Protein AF-A0A444R0B2-F1 (afdb_monomer)

Sequence (198 aa):
YDERLDTELQVINQMGFPGYFLIVMEFIQWSKDNGVPVGPGRGSGAGSLVAYALKITDLDPLEFDLLFERFLNPERVSMPDFDVDFCMEKRDQVIEHVADMYGRDAVSQIITFGTMAAKAVIRDVGRVLGHPYGFVDRISKLIPPDPGMTLAKAFEAEPQLPEIYEADEEVKALIDMARKLEGVTRNAGKHAGGVVIA

Nearest PDB structures (foldseek):
  4jom-assembly1_A  TM=9.935E-01  e=1.869E-29  Escherichia coli K-12
  5fku-assembly1_A  TM=9.723E-01  e=5.069E-28  Escherichia coli K-12
  5fkv-assembly1_A  TM=9.130E-01  e=4.524E-28  Escherichia coli K-12
  5fkw-assembly1_A  TM=9.245E-01  e=1.772E-27  Escherichia coli K-12
  2hpi-assembly1_A  TM=8.316E-01  e=7.683E-18  Thermus aquaticus

Mean predicted aligned error: 5.6 Å

Foldseek 3Di:
DVVLQVVLVVLCVVLVNPVVLVVLLVLVVVCVVVVWDKDQQQDLVLCRPSCCVSVSHVDDNVVVVRHPCVQPNSVDPDDRDRVIGTDPVCVVVSLVVVCVVQNNVQKDFAWDFDACAALNLLQVLCVVVPHDNVVSVVLSVLQDPDPPGHPVNSVVVRVVLVVCCVVPPSSVVSVVVSNVRHGPTDDIDPDTPGMDGD

Solvent-accessible surface area (backbone atoms only — not comparable to full-atom values): 11291 Å² total; per-residue (Å²): 106,68,72,59,41,52,54,52,50,50,49,37,55,74,74,68,44,56,65,58,55,52,53,50,29,50,53,47,50,51,25,64,77,70,75,44,62,62,53,88,51,32,67,47,38,49,15,27,54,61,35,30,77,56,62,63,32,96,51,67,15,78,84,69,74,40,50,39,60,77,40,56,36,90,93,45,99,68,80,78,58,49,59,80,44,63,53,77,91,50,41,69,63,53,51,50,53,52,18,72,74,66,35,60,90,35,44,49,72,37,80,34,72,36,53,22,43,46,52,52,22,42,47,54,47,29,48,73,75,67,51,57,68,72,65,37,49,62,57,37,65,60,45,66,89,55,88,90,51,40,62,70,58,28,46,76,73,28,72,64,52,55,51,47,40,76,74,30,71,70,50,31,56,42,50,59,53,23,68,73,44,50,65,42,80,72,45,79,37,95,53,65,72,48,76,47,79,112

Secondary structure (DSSP, 8-state):
-HHHHHHHHHHHHHHT-HHHHHHHHHHHHHHHHTT-PBPS--GGGGG-HHHHHTTS--S-TTTTT--GGGT--TTS---------B-GGGHHHHHHHHHHHH-GGGEEEEP-EEE--HHHHHHHHHHHTT--HHHHHHHHTTS---TT--HHHHHHH-THHHHHHHH-HHHHHHHHHHHHHTT-EEEE-SS--EEEE-

pLDDT: mean 93.46, std 4.18, range [71.94, 97.81]

Organism: Escherichia coli (NCBI:txid562)

InterPro domains:
  IPR004805 Error-prone DNA polymerase/DNA polymerase III subunit alpha DnaE/PolC [PTHR32294] (1-197)
  IPR011708 Bacterial DNA polymerase III, alpha subunit, NTPase domain [PF07733] (1-198)
  IPR041931 Bacterial DNA polymerase III alpha subunit, thumb domain [G3DSA:1.10.10.1600] (113-190)

Structure (mmCIF, N/CA/C/O backbone):
data_AF-A0A444R0B2-F1
#
_entry.id   AF-A0A444R0B2-F1
#
loop_
_atom_site.group_PDB
_atom_site.id
_atom_site.type_symbol
_atom_site.label_atom_id
_atom_site.label_alt_id
_atom_site.label_comp_id
_atom_site.label_asym_id
_atom_site.label_entity_id
_atom_site.label_seq_id
_atom_site.pdbx_PDB_ins_code
_atom_site.Cartn_x
_atom_site.Cartn_y
_atom_site.Cartn_z
_atom_site.occupancy
_atom_site.B_iso_or_equiv
_atom_site.auth_seq_id
_atom_site.auth_comp_id
_atom_site.auth_asym_id
_atom_site.auth_atom_id
_atom_site.pdbx_PDB_model_num
ATOM 1 N N . TYR A 1 1 ? -6.158 4.658 33.253 1.00 95.31 1 TYR A N 1
ATOM 2 C CA . TYR A 1 1 ? -6.994 4.186 32.135 1.00 95.31 1 TYR A CA 1
ATOM 3 C C . TYR A 1 1 ? -8.127 5.161 31.872 1.00 95.31 1 TYR A C 1
ATOM 5 O O . TYR A 1 1 ? -8.085 5.785 30.824 1.00 95.31 1 TYR A O 1
ATOM 13 N N . ASP A 1 2 ? -9.043 5.380 32.819 1.00 97.69 2 ASP A N 1
ATOM 14 C CA . ASP A 1 2 ? -10.214 6.261 32.630 1.00 97.69 2 ASP A CA 1
ATOM 15 C C . ASP A 1 2 ? -9.855 7.676 32.145 1.00 97.69 2 ASP A C 1
ATOM 17 O O . ASP A 1 2 ? -10.359 8.114 31.119 1.00 97.69 2 ASP A O 1
ATOM 21 N N . GLU A 1 3 ? -8.888 8.345 32.783 1.00 97.44 3 GLU A N 1
ATOM 22 C CA . GLU A 1 3 ? -8.436 9.687 32.363 1.00 97.44 3 GLU A CA 1
ATOM 23 C C . GLU A 1 3 ? -7.902 9.722 30.918 1.00 97.44 3 GLU A C 1
ATOM 25 O O . GLU A 1 3 ? -8.182 10.653 30.157 1.00 97.44 3 GLU A O 1
ATOM 30 N N . ARG A 1 4 ? -7.146 8.688 30.515 1.00 96.50 4 ARG A N 1
ATOM 31 C CA . ARG A 1 4 ? -6.628 8.553 29.144 1.00 96.50 4 ARG A CA 1
ATOM 32 C C . ARG A 1 4 ? -7.775 8.321 28.166 1.00 96.50 4 ARG A C 1
ATOM 34 O O . ARG A 1 4 ? -7.790 8.937 27.107 1.00 96.50 4 ARG A O 1
ATOM 41 N N . LEU A 1 5 ? -8.725 7.461 28.527 1.00 97.75 5 LEU A N 1
ATOM 42 C CA . LEU A 1 5 ? -9.877 7.140 27.695 1.00 97.75 5 LEU A CA 1
ATOM 43 C C . LEU A 1 5 ? -10.754 8.378 27.462 1.00 97.75 5 LEU A C 1
ATOM 45 O O . LEU A 1 5 ? -11.084 8.667 26.316 1.00 97.75 5 LEU A O 1
ATOM 49 N N . ASP A 1 6 ? -11.057 9.144 28.512 1.00 97.81 6 ASP A N 1
ATOM 50 C CA . ASP A 1 6 ? -11.838 10.382 28.409 1.00 97.81 6 ASP A CA 1
ATOM 51 C C . ASP A 1 6 ? -11.131 11.436 27.548 1.00 97.81 6 ASP A C 1
ATOM 53 O O . ASP A 1 6 ? -11.763 12.067 26.697 1.00 97.81 6 ASP A O 1
ATOM 57 N N . THR A 1 7 ? -9.810 11.585 27.707 1.00 96.38 7 THR A N 1
ATOM 58 C CA . THR A 1 7 ? -9.005 12.503 26.883 1.00 96.38 7 THR A CA 1
ATOM 59 C C . THR A 1 7 ? -9.068 12.126 25.397 1.00 96.38 7 THR A C 1
ATOM 61 O O . THR A 1 7 ? -9.346 12.982 24.555 1.00 96.38 7 THR A O 1
ATOM 64 N N . GLU A 1 8 ? -8.862 10.848 25.056 1.00 96.69 8 GLU A N 1
ATOM 65 C CA . GLU A 1 8 ? -8.948 10.373 23.668 1.00 96.69 8 GLU A CA 1
ATOM 66 C C . GLU A 1 8 ? -10.366 10.526 23.100 1.00 96.69 8 GLU A C 1
ATOM 68 O O . GLU A 1 8 ? -10.539 11.036 21.991 1.00 96.69 8 GLU A O 1
ATOM 73 N N . LEU A 1 9 ? -11.392 10.132 23.864 1.00 97.25 9 LEU A N 1
ATOM 74 C CA . LEU A 1 9 ? -12.796 10.237 23.459 1.00 97.25 9 LEU A CA 1
ATOM 75 C C . LEU A 1 9 ? -13.202 11.685 23.193 1.00 97.25 9 LEU A C 1
ATOM 77 O O . LEU A 1 9 ? -13.920 11.950 22.226 1.00 97.25 9 LEU A O 1
ATOM 81 N N . GLN A 1 10 ? -12.736 12.629 24.013 1.00 96.56 10 GLN A N 1
ATOM 82 C CA . GLN A 1 10 ? -12.979 14.046 23.784 1.00 96.56 10 GLN A CA 1
ATOM 83 C C . GLN A 1 10 ? -12.411 14.483 22.428 1.00 96.56 10 GLN A C 1
ATOM 85 O O . GLN A 1 10 ? -13.132 15.110 21.651 1.00 96.56 10 GLN A O 1
ATOM 90 N N . VAL A 1 11 ? -11.164 14.121 22.113 1.00 94.62 11 VAL A N 1
ATOM 91 C CA . VAL A 1 11 ? -10.527 14.466 20.831 1.00 94.62 11 VAL A CA 1
ATOM 92 C C . VAL A 1 11 ? -11.266 13.821 19.654 1.00 94.62 11 VAL A C 1
ATOM 94 O O . VAL A 1 11 ? -11.619 14.516 18.701 1.00 94.62 11 VAL A O 1
ATOM 97 N N . ILE A 1 12 ? -11.574 12.523 19.730 1.00 95.81 12 ILE A N 1
ATOM 98 C CA . ILE A 1 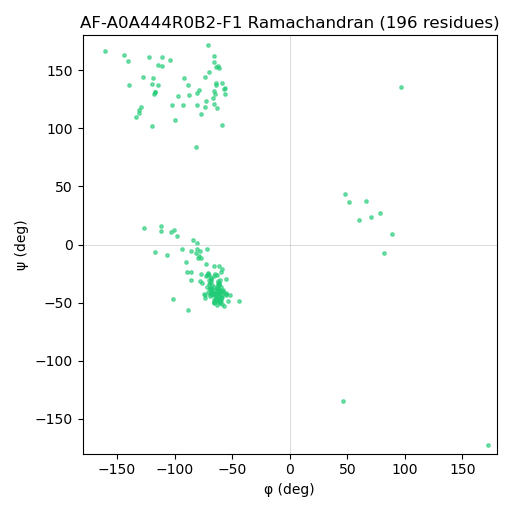12 ? -12.276 11.779 18.666 1.00 95.81 12 ILE A CA 1
ATOM 99 C C . ILE A 1 12 ? -13.644 12.404 18.369 1.00 95.81 12 ILE A C 1
ATOM 101 O O . ILE A 1 12 ? -13.997 12.612 17.205 1.00 95.81 12 ILE A O 1
ATOM 105 N N . ASN A 1 13 ? -14.404 12.734 19.416 1.00 95.94 13 ASN A N 1
ATOM 106 C CA . ASN A 1 13 ? -15.732 13.323 19.278 1.00 95.94 13 ASN A CA 1
ATOM 107 C C . ASN A 1 13 ? -15.673 14.767 18.765 1.00 95.94 13 ASN A C 1
ATOM 109 O O . ASN A 1 13 ? -16.469 15.134 17.903 1.00 95.94 13 ASN A O 1
ATOM 113 N N . GLN A 1 14 ? -14.724 15.578 19.245 1.00 93.44 14 GLN A N 1
ATOM 114 C CA . GLN A 1 14 ? -14.555 16.964 18.794 1.00 93.44 14 GLN A CA 1
ATOM 115 C C . GLN A 1 14 ? -14.121 17.054 17.329 1.00 93.44 14 GLN A C 1
ATOM 117 O O . GLN A 1 14 ? -14.577 17.943 16.613 1.00 93.44 14 GLN A O 1
ATOM 122 N N . MET A 1 15 ? -13.275 16.129 16.870 1.00 92.44 15 MET A N 1
ATOM 123 C CA . MET A 1 15 ? -12.821 16.080 15.478 1.00 92.44 15 MET A CA 1
ATOM 124 C C . MET A 1 15 ? -13.822 15.396 14.532 1.00 92.44 15 MET A C 1
ATOM 126 O O . MET A 1 15 ? -13.629 15.434 13.320 1.00 92.44 15 MET A O 1
ATOM 130 N N . GLY A 1 16 ? -14.896 14.796 15.057 1.00 94.25 16 GLY A N 1
ATOM 131 C CA . GLY A 1 16 ? -15.943 14.179 14.243 1.00 94.25 16 GLY A CA 1
ATOM 132 C C . GLY A 1 16 ? -15.585 12.798 13.689 1.00 94.25 16 GLY A C 1
ATOM 133 O O . GLY A 1 16 ? -16.156 12.384 12.683 1.00 94.25 16 GLY A O 1
ATOM 134 N N . PHE A 1 17 ? -14.701 12.047 14.356 1.00 95.69 17 PHE A N 1
ATOM 135 C CA . PHE A 1 17 ? -14.309 10.694 13.942 1.00 95.69 17 PHE A CA 1
ATOM 136 C C . PHE A 1 17 ? -14.954 9.501 14.683 1.00 95.69 17 PHE A C 1
ATOM 138 O O . PHE A 1 17 ? -14.490 8.382 14.452 1.00 95.69 17 PHE A O 1
ATOM 145 N N . PRO A 1 18 ? -16.017 9.619 15.514 1.00 96.31 18 PRO A N 1
ATOM 146 C CA . PRO A 1 18 ? -16.548 8.438 16.198 1.00 96.31 18 PRO A CA 1
ATOM 147 C C . PRO A 1 18 ? -17.091 7.397 15.209 1.00 96.31 18 PRO A C 1
ATOM 149 O O . PRO A 1 18 ? -16.879 6.205 15.404 1.00 96.31 18 PRO A O 1
ATOM 152 N N . GLY A 1 19 ? -17.709 7.831 14.103 1.00 95.12 19 GLY A N 1
ATOM 153 C CA . GLY A 1 19 ? -18.209 6.924 13.064 1.00 95.12 19 GLY A CA 1
ATOM 154 C C . GLY A 1 19 ? -17.108 6.060 12.444 1.00 95.12 19 GLY A C 1
ATOM 155 O O . GLY A 1 19 ? -17.304 4.864 12.264 1.00 95.12 19 GLY A O 1
ATOM 156 N N . TYR A 1 20 ? -15.925 6.630 12.203 1.00 94.75 20 TYR A N 1
ATOM 157 C CA . TYR A 1 20 ? -14.784 5.886 11.668 1.00 94.75 20 TYR A CA 1
ATOM 158 C C . TYR A 1 20 ? -14.324 4.776 12.624 1.00 94.75 20 TYR A C 1
ATOM 160 O O . TYR A 1 20 ? -14.156 3.632 12.208 1.00 94.75 20 TYR A O 1
ATOM 168 N N . PHE A 1 21 ? -14.198 5.078 13.921 1.00 96.25 21 PHE A N 1
ATOM 169 C CA . PHE A 1 21 ? -13.846 4.070 14.927 1.00 96.25 21 PHE A CA 1
ATOM 170 C C . PHE A 1 21 ? -14.903 2.966 15.024 1.00 96.25 21 PHE A C 1
ATOM 172 O O . PHE A 1 21 ? -14.541 1.798 15.145 1.00 96.25 21 PHE A O 1
ATOM 179 N N . LEU A 1 22 ? -16.189 3.322 14.934 1.00 96.56 22 LEU A N 1
ATOM 180 C CA . LEU A 1 22 ? -17.294 2.361 14.959 1.00 96.56 22 LEU A CA 1
ATOM 181 C C . LEU A 1 22 ? -17.290 1.427 13.736 1.00 96.56 22 LEU A C 1
ATOM 183 O O . LEU A 1 22 ? -17.490 0.224 13.884 1.00 96.56 22 LEU A O 1
ATOM 187 N N . ILE A 1 23 ? -17.015 1.957 12.542 1.00 94.94 23 ILE A N 1
ATOM 188 C CA . ILE A 1 23 ? -16.889 1.154 11.316 1.00 94.94 23 ILE A CA 1
ATOM 189 C C . ILE A 1 23 ? -15.725 0.166 11.455 1.00 94.94 23 ILE A C 1
ATOM 191 O O . ILE A 1 23 ? -15.882 -1.025 11.196 1.00 94.94 23 ILE A O 1
ATOM 195 N N . VAL A 1 24 ? -14.560 0.643 11.905 1.00 94.88 24 VAL A N 1
ATOM 196 C CA . VAL A 1 24 ? -13.361 -0.196 12.023 1.00 94.88 24 VAL A CA 1
ATOM 197 C C . VAL A 1 24 ? -13.515 -1.252 13.120 1.00 94.88 24 VAL A C 1
ATOM 199 O O . VAL A 1 24 ? -13.146 -2.403 12.893 1.00 94.88 24 VAL A O 1
ATOM 202 N N . MET A 1 25 ? -14.084 -0.920 14.286 1.00 96.25 25 MET A N 1
ATOM 203 C CA . MET A 1 25 ? -14.312 -1.926 15.336 1.00 96.25 25 MET A CA 1
ATOM 204 C C . MET A 1 25 ? -15.263 -3.032 14.877 1.00 96.25 25 MET A C 1
ATOM 206 O O . MET A 1 25 ? -15.014 -4.200 15.171 1.00 96.25 25 MET A O 1
ATOM 210 N N . GLU A 1 26 ? -16.326 -2.678 14.148 1.00 97.00 26 GLU A N 1
ATOM 211 C CA . GLU A 1 26 ? -17.309 -3.636 13.648 1.00 97.00 26 GLU A CA 1
ATOM 212 C C . GLU A 1 26 ? -16.646 -4.562 12.631 1.00 97.00 26 GLU A C 1
ATOM 214 O O . GLU A 1 26 ? -16.694 -5.781 12.788 1.00 97.00 26 GLU A O 1
ATOM 219 N N . PHE A 1 27 ? -15.904 -3.985 11.684 1.00 95.69 27 PHE A N 1
ATOM 220 C CA . PHE A 1 27 ? -15.189 -4.733 10.661 1.00 95.69 27 PHE A CA 1
ATOM 221 C C . PHE A 1 27 ? -14.167 -5.721 11.249 1.00 95.69 27 PHE A C 1
ATOM 223 O O . PHE A 1 27 ? -14.093 -6.879 10.824 1.00 95.69 27 PHE A O 1
ATOM 230 N N . ILE A 1 28 ? -13.376 -5.288 12.240 1.00 94.56 28 ILE A N 1
ATOM 231 C CA . ILE A 1 28 ? -12.389 -6.148 12.911 1.00 94.56 28 ILE A CA 1
ATOM 232 C C . ILE A 1 28 ? -13.085 -7.276 13.679 1.00 94.56 28 ILE A C 1
ATOM 234 O O . ILE A 1 28 ? -12.634 -8.423 13.622 1.00 94.56 28 ILE A O 1
ATOM 238 N N . GLN A 1 29 ? -14.171 -6.970 14.390 1.00 95.81 29 GLN A N 1
ATOM 239 C CA . GLN A 1 29 ? -14.908 -7.962 15.168 1.00 95.81 29 GLN A CA 1
ATOM 240 C C . GLN A 1 29 ? -15.557 -9.008 14.251 1.00 95.81 29 GLN A C 1
ATOM 242 O O . GLN A 1 29 ? -15.312 -10.199 14.437 1.00 95.81 29 GLN A O 1
ATOM 247 N N . TRP A 1 30 ? -16.266 -8.578 13.203 1.00 97.19 30 TRP A N 1
ATOM 248 C CA . TRP A 1 30 ? -16.831 -9.469 12.186 1.00 97.19 30 TRP A CA 1
ATOM 249 C C . TRP A 1 30 ? -15.756 -10.355 11.543 1.00 97.19 30 TRP A C 1
ATOM 251 O O . TRP A 1 30 ? -15.924 -11.567 11.405 1.00 97.19 30 TRP A O 1
ATOM 261 N N . SER A 1 31 ? -14.593 -9.783 11.218 1.00 94.94 31 SER A N 1
ATOM 262 C CA . SER A 1 31 ? -13.490 -10.544 10.623 1.00 94.94 31 SER A CA 1
ATOM 263 C C . SER A 1 31 ? -12.996 -11.661 11.550 1.00 94.94 31 SER A C 1
ATOM 265 O O . SER A 1 31 ? -12.786 -12.792 11.098 1.00 94.94 31 SER A O 1
ATOM 267 N N . LYS A 1 32 ? -12.861 -11.375 12.855 1.00 91.75 32 LYS A N 1
ATOM 268 C CA . LYS A 1 32 ? -12.493 -12.365 13.883 1.00 91.75 32 LYS A CA 1
ATOM 269 C C . LYS A 1 32 ? -13.556 -13.471 13.994 1.00 91.75 32 LYS A C 1
ATOM 271 O O . LYS A 1 32 ? -13.193 -14.647 14.020 1.00 91.75 32 LYS A O 1
ATOM 276 N N . ASP A 1 33 ? -14.839 -13.116 13.981 1.00 95.56 33 ASP A N 1
ATOM 277 C CA . ASP A 1 33 ? -15.956 -14.063 14.127 1.00 95.56 33 ASP A CA 1
ATOM 278 C C . ASP A 1 33 ? -16.130 -14.979 12.899 1.00 95.56 33 ASP A C 1
ATOM 280 O O . ASP A 1 33 ? -16.511 -16.146 13.024 1.00 95.56 33 ASP A O 1
ATOM 284 N N . ASN A 1 34 ? -15.785 -14.488 11.706 1.00 94.81 34 ASN A N 1
ATOM 285 C CA . ASN A 1 34 ? -15.985 -15.183 10.434 1.00 94.81 34 ASN A CA 1
ATOM 286 C C . ASN A 1 34 ? -14.706 -15.809 9.842 1.00 94.81 34 ASN A C 1
ATOM 288 O O . ASN A 1 34 ? -14.708 -16.262 8.689 1.00 94.81 34 ASN A O 1
ATOM 292 N N . GLY A 1 35 ? -13.618 -15.856 10.617 1.00 93.06 35 GLY A N 1
ATOM 293 C CA . GLY A 1 35 ? -12.359 -16.485 10.212 1.00 93.06 35 GLY A CA 1
ATOM 294 C C . GLY A 1 35 ? -11.671 -15.773 9.045 1.00 93.06 35 GLY A C 1
ATOM 295 O O . GLY A 1 35 ? -11.115 -16.430 8.159 1.00 93.06 35 GLY A O 1
ATOM 296 N N . VAL A 1 36 ? -11.738 -14.440 9.019 1.00 94.00 36 VAL A N 1
ATOM 297 C CA . VAL A 1 36 ? -10.999 -13.575 8.093 1.00 94.00 36 VAL A CA 1
ATOM 298 C C . VAL A 1 36 ? -9.775 -13.025 8.832 1.00 94.00 36 VAL A C 1
ATOM 300 O O . VAL A 1 36 ? -9.919 -12.174 9.709 1.00 94.00 36 VAL A O 1
ATOM 303 N N . PRO A 1 37 ? -8.555 -13.497 8.516 1.00 90.19 37 PRO A N 1
ATOM 304 C CA . PRO A 1 37 ? -7.348 -12.963 9.127 1.00 90.19 37 PRO A CA 1
ATOM 305 C C . PRO A 1 37 ? -7.142 -11.505 8.713 1.00 90.19 37 PRO A C 1
ATOM 307 O O . PRO A 1 37 ? -7.007 -11.200 7.523 1.00 90.19 37 PRO A O 1
ATOM 310 N N . VAL A 1 38 ? -7.095 -10.630 9.713 1.00 89.62 38 VAL A N 1
ATOM 311 C CA . VAL A 1 38 ? -6.652 -9.241 9.578 1.00 89.62 38 VAL A CA 1
ATOM 312 C C . VAL A 1 38 ? -5.145 -9.199 9.794 1.00 89.62 38 VAL A C 1
ATOM 314 O O . VAL A 1 38 ? -4.627 -9.902 10.669 1.00 89.62 38 VAL A O 1
ATOM 317 N N . GLY A 1 39 ? -4.418 -8.441 8.980 1.00 85.75 39 GLY A N 1
ATOM 318 C CA . GLY A 1 39 ? -2.971 -8.365 9.115 1.00 85.75 39 GLY A CA 1
ATOM 319 C C . GLY A 1 39 ? -2.556 -7.589 10.369 1.00 85.75 39 GLY A C 1
ATOM 320 O O . GLY A 1 39 ? -3.396 -7.037 11.091 1.00 85.75 39 GLY A O 1
ATOM 321 N N . PRO A 1 40 ? -1.253 -7.593 10.693 1.00 83.56 40 PRO A N 1
ATOM 322 C CA . PRO A 1 40 ? -0.732 -6.976 11.910 1.00 83.56 40 PRO A CA 1
ATOM 323 C C . PRO A 1 40 ? -0.632 -5.446 11.814 1.00 83.56 40 PRO A C 1
ATOM 325 O O . PRO A 1 40 ? -0.383 -4.794 12.827 1.00 83.56 40 PRO A O 1
ATOM 328 N N . GLY A 1 41 ? -0.782 -4.866 10.616 1.00 81.62 41 GLY A N 1
ATOM 329 C CA . GLY A 1 41 ? -0.669 -3.428 10.394 1.00 81.62 41 GLY A CA 1
ATOM 330 C C . GLY A 1 41 ? -1.753 -2.668 11.151 1.00 81.62 41 GLY A C 1
ATOM 331 O O . GLY A 1 41 ? -2.939 -2.889 10.932 1.00 81.62 41 GLY A O 1
ATOM 332 N N . ARG A 1 42 ? -1.356 -1.804 12.090 1.00 87.94 42 ARG A N 1
ATOM 333 C CA . ARG A 1 42 ? -2.270 -0.887 12.797 1.00 87.94 42 ARG A CA 1
ATOM 334 C C . ARG A 1 42 ? -1.815 0.569 12.733 1.00 87.94 42 ARG A C 1
ATOM 336 O O . ARG A 1 42 ? -2.275 1.390 13.524 1.00 87.94 42 ARG A O 1
ATOM 343 N N . GLY A 1 43 ? -0.863 0.870 11.845 1.00 86.62 43 GLY A N 1
ATOM 344 C CA . GLY A 1 43 ? -0.187 2.162 11.770 1.00 86.62 43 GLY A CA 1
ATOM 345 C C . GLY A 1 43 ? 0.265 2.650 13.152 1.00 86.62 43 GLY A C 1
ATOM 346 O O . GLY A 1 43 ? 0.779 1.888 13.973 1.00 86.62 43 GLY A O 1
ATOM 347 N N . SER A 1 44 ? 0.006 3.925 13.434 1.00 89.31 44 SER A N 1
ATOM 348 C CA . SER A 1 44 ? 0.176 4.501 14.777 1.00 89.31 44 SER A CA 1
ATOM 349 C C . SER A 1 44 ? -1.002 4.205 15.719 1.00 89.31 44 SER A C 1
ATOM 351 O O . SER A 1 44 ? -0.945 4.569 16.891 1.00 89.31 44 SER A O 1
ATOM 353 N N . GLY A 1 45 ? -2.068 3.556 15.243 1.00 91.19 45 GLY A N 1
ATOM 354 C CA . GLY A 1 45 ? -3.305 3.300 15.987 1.00 91.19 45 GLY A CA 1
ATOM 355 C C . GLY A 1 45 ? -3.130 2.444 17.242 1.00 91.19 45 GLY A C 1
ATOM 356 O O . GLY A 1 45 ? -3.957 2.525 18.146 1.00 91.19 45 GLY A O 1
ATOM 357 N N . ALA A 1 46 ? -2.021 1.702 17.359 1.00 93.81 46 ALA A N 1
ATOM 358 C CA . ALA A 1 46 ? -1.635 1.011 18.593 1.00 93.81 46 ALA A CA 1
ATOM 359 C C . ALA A 1 46 ? -1.455 1.956 19.798 1.00 93.81 46 ALA A C 1
ATOM 361 O O . ALA A 1 46 ? -1.551 1.503 20.930 1.00 93.81 46 ALA A O 1
ATOM 362 N N . GLY A 1 47 ? -1.234 3.259 19.574 1.00 94.88 47 GLY A N 1
ATOM 363 C CA . GLY A 1 47 ? -1.167 4.267 20.637 1.00 94.88 47 GLY A CA 1
ATOM 364 C C . GLY A 1 47 ? -2.517 4.719 21.201 1.00 94.88 47 GLY A C 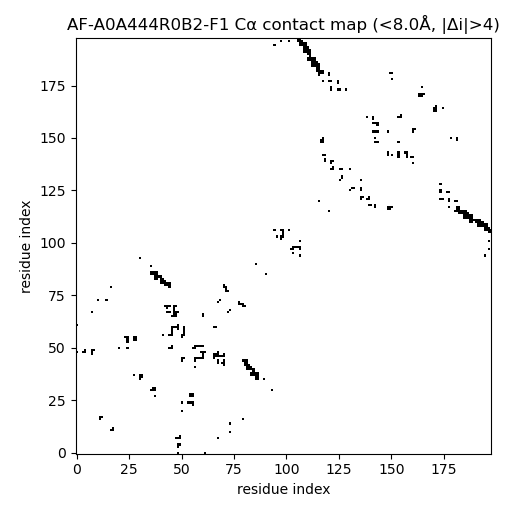1
ATOM 365 O O . GLY A 1 47 ? -2.531 5.497 22.154 1.00 94.88 47 GLY A O 1
ATOM 366 N N . SER A 1 48 ? -3.643 4.269 20.637 1.00 96.81 48 SER A N 1
ATOM 367 C CA . SER A 1 48 ? -4.979 4.614 21.131 1.00 96.81 48 SER A CA 1
ATOM 368 C C . SER A 1 48 ? -5.493 3.582 22.128 1.00 96.81 48 SER A C 1
ATOM 370 O O . SER A 1 48 ? -5.696 2.412 21.795 1.00 96.81 48 SER A O 1
ATOM 372 N N . LEU A 1 49 ? -5.779 4.040 23.348 1.00 97.69 49 LEU A N 1
ATOM 373 C CA . LEU A 1 49 ? -6.442 3.232 24.364 1.00 97.69 49 LEU A CA 1
ATOM 374 C C . LEU A 1 49 ? -7.899 2.947 23.985 1.00 97.69 49 LEU A C 1
ATOM 376 O O . LEU A 1 49 ? -8.402 1.867 24.288 1.00 97.69 49 LEU A O 1
ATOM 380 N N . VAL A 1 50 ? -8.561 3.864 23.269 1.00 97.62 50 VAL A N 1
ATOM 381 C CA . VAL A 1 50 ? -9.895 3.615 22.697 1.00 97.62 50 VAL A CA 1
ATOM 382 C C . VAL A 1 50 ? -9.843 2.452 21.703 1.00 97.62 50 VAL A C 1
ATOM 384 O O . VAL A 1 50 ? -10.681 1.555 21.772 1.00 97.62 50 VAL A O 1
ATOM 387 N N . ALA A 1 51 ? -8.844 2.410 20.815 1.00 96.94 51 ALA A N 1
ATOM 388 C CA . ALA A 1 51 ? -8.688 1.307 19.864 1.00 96.94 51 ALA A CA 1
ATOM 389 C C . ALA A 1 51 ? -8.461 -0.045 20.566 1.00 96.94 51 ALA A C 1
ATOM 391 O O . ALA A 1 51 ? -9.046 -1.052 20.157 1.00 96.94 51 ALA A O 1
ATOM 392 N N . TYR A 1 52 ? -7.685 -0.053 21.654 1.00 96.62 52 TYR A N 1
ATOM 393 C CA . TYR A 1 52 ? -7.484 -1.241 22.486 1.00 96.62 52 TYR A CA 1
ATOM 394 C C . TYR A 1 52 ? -8.785 -1.682 23.174 1.00 96.62 52 TYR A C 1
ATOM 396 O O . TYR A 1 52 ? -9.178 -2.846 23.088 1.00 96.62 52 TYR A O 1
ATOM 404 N N . ALA A 1 53 ? -9.523 -0.745 23.777 1.00 97.38 53 ALA A N 1
ATOM 405 C CA . ALA A 1 53 ? -10.801 -1.024 24.435 1.00 97.38 53 ALA A CA 1
ATOM 406 C C . ALA A 1 53 ? -11.861 -1.585 23.466 1.00 97.38 53 ALA A C 1
ATOM 408 O O . ALA A 1 53 ? -12.648 -2.458 23.836 1.00 97.38 53 ALA A O 1
ATOM 409 N N . LEU A 1 54 ? -11.857 -1.122 22.212 1.00 96.69 54 LEU A N 1
ATOM 410 C CA . LEU A 1 54 ? -12.742 -1.595 21.143 1.00 96.69 54 LEU A CA 1
ATOM 411 C C . LEU A 1 54 ? -12.236 -2.862 20.433 1.00 96.69 54 LEU A C 1
ATOM 413 O O . LEU A 1 54 ? -12.868 -3.311 19.478 1.00 96.69 54 LEU A O 1
ATOM 417 N N . LYS A 1 55 ? -11.120 -3.456 20.883 1.00 95.00 55 LYS A N 1
ATOM 418 C CA . LYS A 1 55 ? -10.478 -4.644 20.284 1.00 95.00 55 LYS A CA 1
ATOM 419 C C . LYS A 1 55 ? -10.034 -4.462 18.824 1.00 95.00 55 LYS A C 1
ATOM 421 O O . LYS A 1 55 ? -9.844 -5.457 18.112 1.00 95.00 55 LYS A O 1
ATOM 426 N N . ILE A 1 56 ? -9.863 -3.212 18.386 1.00 95.12 56 ILE A N 1
ATOM 427 C CA . ILE A 1 56 ? -9.258 -2.860 17.092 1.00 95.12 56 ILE A CA 1
ATOM 428 C C . ILE A 1 56 ? -7.765 -3.209 17.126 1.00 95.12 56 ILE A C 1
ATOM 430 O O . ILE A 1 56 ? -7.222 -3.764 16.165 1.00 95.12 56 ILE A O 1
ATOM 434 N N . THR A 1 57 ? -7.114 -2.899 18.247 1.00 94.94 57 THR A N 1
ATOM 435 C CA . THR A 1 57 ? -5.724 -3.248 18.547 1.00 94.94 57 THR A CA 1
ATOM 436 C C . THR A 1 57 ? -5.676 -4.229 19.716 1.00 94.94 57 THR A C 1
ATOM 438 O O . THR A 1 57 ? -6.587 -4.277 20.540 1.00 94.94 57 THR A O 1
ATOM 441 N N . ASP A 1 58 ? -4.610 -5.025 19.783 1.00 91.88 58 ASP A N 1
ATOM 442 C CA . ASP A 1 58 ? -4.442 -6.073 20.800 1.00 91.88 58 ASP A CA 1
ATOM 443 C C . ASP A 1 58 ? -3.299 -5.750 21.797 1.00 91.88 58 ASP A C 1
ATOM 445 O O . ASP A 1 58 ? -2.878 -6.619 22.558 1.00 91.88 58 ASP A O 1
ATOM 449 N N . LEU A 1 59 ? -2.781 -4.511 21.794 1.00 93.00 59 LEU A N 1
ATOM 450 C CA . LEU A 1 59 ? -1.716 -4.038 22.691 1.00 93.00 59 LEU A CA 1
ATOM 451 C C . LEU A 1 59 ? -2.226 -2.953 23.638 1.00 93.00 59 LEU A C 1
ATOM 453 O O . LEU A 1 59 ? -2.907 -2.028 23.199 1.00 93.00 59 LEU A O 1
ATOM 457 N N . ASP A 1 60 ? -1.822 -3.043 24.905 1.00 96.50 60 ASP A N 1
ATOM 458 C CA . ASP A 1 60 ? -2.073 -2.012 25.909 1.00 96.50 60 ASP A CA 1
ATOM 459 C C . ASP A 1 60 ? -1.107 -0.827 25.713 1.00 96.50 60 ASP A C 1
ATOM 461 O O . ASP A 1 60 ? 0.100 -0.984 25.915 1.00 96.50 60 ASP A O 1
ATOM 465 N N . PRO A 1 61 ? -1.589 0.364 25.320 1.00 96.69 61 PRO A N 1
ATOM 466 C CA . PRO A 1 61 ? -0.710 1.497 25.060 1.00 96.69 61 PRO A CA 1
ATOM 467 C C . PRO A 1 61 ? -0.081 2.086 26.323 1.00 96.69 61 PRO A C 1
ATOM 469 O O . PRO A 1 61 ? 0.967 2.717 26.212 1.00 96.69 61 PRO A O 1
ATOM 472 N N . LEU A 1 62 ? -0.689 1.916 27.503 1.00 95.38 62 LEU A N 1
ATOM 473 C CA . LEU A 1 62 ? -0.148 2.479 28.743 1.00 95.38 62 LEU A CA 1
ATOM 474 C C . LEU A 1 62 ? 1.016 1.651 29.286 1.00 95.38 62 LEU A C 1
ATOM 476 O O . LEU A 1 62 ? 1.930 2.219 29.870 1.00 95.38 62 LEU A O 1
ATOM 480 N N . GLU A 1 63 ? 1.016 0.338 29.056 1.00 96.50 63 GLU A N 1
ATOM 481 C CA . GLU A 1 63 ? 2.120 -0.544 29.460 1.00 96.50 63 GLU A CA 1
ATOM 482 C C . GLU A 1 63 ? 3.406 -0.279 28.653 1.00 96.50 63 GLU A C 1
ATOM 484 O O . GLU A 1 63 ? 4.513 -0.470 29.152 1.00 96.50 63 GLU A O 1
ATOM 489 N N . PHE A 1 64 ? 3.270 0.176 27.403 1.00 95.12 64 PHE A N 1
ATOM 490 C CA . PHE A 1 64 ? 4.388 0.387 26.474 1.00 95.12 64 PHE A CA 1
ATOM 491 C C . PHE A 1 64 ? 4.655 1.864 26.139 1.00 95.12 64 PHE A C 1
ATOM 493 O O . PHE A 1 64 ? 5.342 2.146 25.156 1.00 95.12 64 PHE A O 1
ATOM 500 N N . ASP A 1 65 ? 4.106 2.801 26.920 1.00 94.81 65 ASP A N 1
ATOM 501 C CA . ASP A 1 65 ? 4.248 4.253 26.720 1.00 94.81 65 ASP A CA 1
ATOM 502 C C . ASP A 1 65 ? 3.912 4.722 25.285 1.00 94.81 65 ASP A C 1
ATOM 504 O O . ASP A 1 65 ? 4.535 5.630 24.722 1.00 94.81 65 ASP A O 1
ATOM 508 N N . LEU A 1 66 ? 2.906 4.102 24.659 1.00 95.62 66 LEU A N 1
ATOM 509 C CA . LEU A 1 66 ? 2.466 4.460 23.313 1.00 95.62 66 LEU A CA 1
ATOM 510 C C . LEU A 1 66 ? 1.586 5.721 23.348 1.00 95.62 66 LEU A C 1
ATOM 512 O O . LEU A 1 66 ? 0.643 5.860 24.134 1.00 95.62 66 LEU A O 1
ATOM 516 N N . LEU A 1 67 ? 1.886 6.659 22.450 1.00 93.75 67 LEU A N 1
ATOM 517 C CA . LEU A 1 67 ? 1.276 7.990 22.431 1.00 93.75 67 LEU A CA 1
ATOM 518 C C . LEU A 1 67 ? 0.118 8.070 21.432 1.00 93.75 67 LEU A C 1
ATOM 520 O O . LEU A 1 67 ? 0.289 7.777 20.246 1.00 93.75 67 LEU A O 1
ATOM 524 N N . PHE A 1 68 ? -1.041 8.535 21.897 1.00 94.56 68 PHE A N 1
ATOM 525 C CA . PHE A 1 68 ? -2.241 8.712 21.077 1.00 94.56 68 PHE A CA 1
ATOM 526 C C . PHE A 1 68 ? -2.065 9.829 20.046 1.00 94.56 68 PHE A C 1
ATOM 528 O O . PHE A 1 68 ? -2.469 9.703 18.894 1.00 94.56 68 PHE A O 1
ATOM 535 N N . GLU A 1 69 ? -1.371 10.897 20.419 1.00 92.25 69 GLU A N 1
ATOM 536 C CA . GLU A 1 69 ? -1.138 12.084 19.599 1.00 92.25 69 GLU A CA 1
ATOM 537 C C . GLU A 1 69 ? -0.276 11.772 18.370 1.00 92.25 69 GLU A C 1
ATOM 539 O O . GLU A 1 69 ? -0.260 12.524 17.394 1.00 92.25 69 GLU A O 1
ATOM 544 N N . ARG A 1 70 ? 0.443 10.639 18.381 1.00 91.31 70 ARG A N 1
ATOM 545 C CA . ARG A 1 70 ? 1.166 10.156 17.202 1.00 91.31 70 ARG A CA 1
ATOM 546 C C . ARG A 1 70 ? 0.227 9.605 16.129 1.00 91.31 70 ARG A C 1
ATOM 548 O O . ARG A 1 70 ? 0.599 9.623 14.949 1.00 91.31 70 ARG A O 1
ATOM 555 N N . PHE A 1 71 ? -0.940 9.121 16.544 1.00 92.06 71 PHE A N 1
ATOM 556 C CA . PHE A 1 71 ? -2.021 8.632 15.699 1.00 92.06 71 PHE A CA 1
ATOM 557 C C . PHE A 1 71 ? -2.974 9.754 15.295 1.00 92.06 71 PHE A C 1
ATOM 559 O O . PHE A 1 71 ? -3.138 9.999 14.102 1.00 92.06 71 PHE A O 1
ATOM 566 N N . LEU A 1 72 ? -3.546 10.462 16.270 1.00 91.62 72 LEU A N 1
ATOM 567 C CA . LEU A 1 72 ? -4.492 11.546 16.037 1.00 91.62 72 LEU A CA 1
ATOM 568 C C . LEU A 1 72 ? -4.119 12.748 16.903 1.00 91.62 72 LEU A C 1
ATOM 570 O O . LEU A 1 72 ? -4.260 12.723 18.123 1.00 91.62 72 LEU A O 1
ATO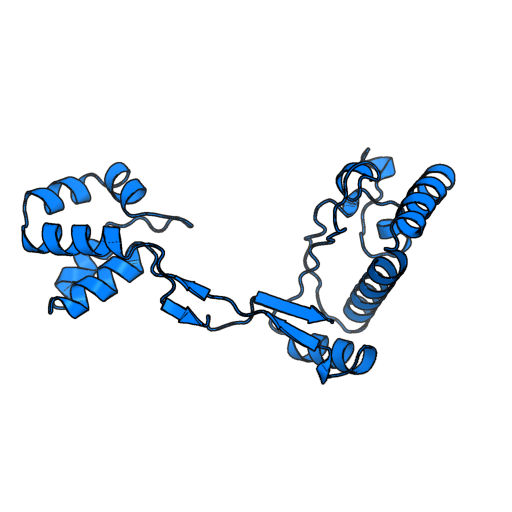M 574 N N . ASN A 1 73 ? -3.629 13.806 16.261 1.00 89.88 73 ASN A N 1
ATOM 575 C CA . ASN A 1 73 ? -3.209 15.018 16.954 1.00 89.88 73 ASN A CA 1
ATOM 576 C C . ASN A 1 73 ? -4.281 16.114 16.802 1.00 89.88 73 ASN A C 1
ATOM 578 O O . ASN A 1 73 ? -4.524 16.537 15.673 1.00 89.88 73 ASN A O 1
ATOM 582 N N . PRO A 1 74 ? -4.879 16.633 17.890 1.00 85.50 74 PRO A N 1
ATOM 583 C CA . PRO A 1 74 ? -5.888 17.693 17.806 1.00 85.50 74 PRO A CA 1
ATOM 584 C C . PRO A 1 74 ? -5.348 19.014 17.230 1.00 85.50 74 PRO A C 1
ATOM 586 O O . PRO A 1 74 ? -6.103 19.778 16.633 1.00 85.50 74 PRO A O 1
ATOM 589 N N . GLU A 1 75 ? -4.046 19.285 17.355 1.00 85.44 75 GLU A N 1
ATOM 590 C CA . GLU A 1 75 ? -3.409 20.497 16.819 1.00 85.44 75 GLU A CA 1
ATOM 591 C C . GLU A 1 75 ? -3.131 20.409 15.311 1.00 85.44 75 GLU A C 1
ATOM 593 O O . GLU A 1 75 ? -2.779 21.403 14.672 1.00 85.44 75 GLU A O 1
ATOM 598 N N . ARG A 1 76 ? -3.289 19.221 14.714 1.00 81.88 76 ARG A N 1
ATOM 599 C CA . ARG A 1 76 ? -3.036 18.979 13.294 1.00 81.88 76 ARG A CA 1
ATOM 600 C C . ARG A 1 76 ? -4.228 18.285 12.657 1.00 81.88 76 ARG A C 1
ATOM 602 O O . ARG A 1 76 ? -4.510 17.129 12.951 1.00 81.88 76 ARG A O 1
ATOM 609 N N . VAL A 1 77 ? -4.845 18.937 11.671 1.00 71.94 77 VAL A N 1
ATOM 610 C CA . VAL A 1 77 ? -5.858 18.294 10.823 1.00 71.94 77 VAL A CA 1
ATOM 611 C C . VAL A 1 77 ? -5.215 17.091 10.128 1.00 71.94 77 VAL A C 1
ATOM 613 O O . VAL A 1 77 ? -4.411 17.230 9.206 1.00 71.94 77 VAL A O 1
ATOM 616 N N . SER A 1 78 ? -5.521 15.905 10.636 1.00 76.31 78 SER A N 1
ATOM 617 C CA . SER A 1 78 ? -5.045 14.620 10.147 1.00 76.31 78 SER A CA 1
ATOM 618 C C . SER A 1 78 ? -6.207 13.645 10.211 1.00 76.31 78 SER A C 1
ATOM 620 O O . SER A 1 78 ? -6.997 13.676 11.154 1.00 76.31 78 SER A O 1
ATOM 622 N N . MET A 1 79 ? -6.353 12.839 9.162 1.00 82.31 79 MET A N 1
ATOM 623 C CA . MET A 1 79 ? -7.343 11.771 9.156 1.00 82.31 79 MET A CA 1
ATOM 624 C C . MET A 1 79 ? -6.757 10.586 9.926 1.00 82.31 79 MET A C 1
ATOM 626 O O . MET A 1 79 ? -5.606 10.229 9.656 1.00 82.31 79 MET A O 1
ATOM 630 N N . PRO A 1 80 ? -7.494 10.004 10.886 1.00 87.19 80 PRO A N 1
ATOM 631 C CA . PRO A 1 80 ? -7.055 8.784 11.543 1.00 87.19 80 PRO A CA 1
ATOM 632 C C . PRO A 1 80 ? -7.020 7.651 10.514 1.00 87.19 80 PRO A C 1
ATOM 634 O O . PRO A 1 80 ? -8.002 7.435 9.810 1.00 87.19 80 PRO A O 1
ATOM 637 N N . ASP A 1 81 ? -5.906 6.924 10.447 1.00 88.88 81 ASP A N 1
ATOM 638 C CA . ASP A 1 81 ? -5.758 5.761 9.568 1.00 88.88 81 ASP A CA 1
ATOM 639 C C . ASP A 1 81 ? -5.197 4.573 10.353 1.00 88.88 81 ASP A C 1
ATOM 641 O O . ASP A 1 81 ? -4.092 4.632 10.899 1.00 88.88 81 ASP A O 1
ATOM 645 N N . PHE A 1 82 ? -6.006 3.519 10.466 1.00 89.62 82 PHE A N 1
ATOM 646 C CA . PHE A 1 82 ? -5.625 2.297 11.168 1.00 89.62 82 PHE A CA 1
ATOM 647 C C . PHE A 1 82 ? -4.859 1.335 10.254 1.00 89.62 82 PHE A C 1
ATOM 649 O O . PHE A 1 82 ? -4.392 0.322 10.763 1.00 89.62 82 PHE A O 1
ATOM 656 N N . ASP A 1 83 ? -4.726 1.622 8.952 1.00 87.00 83 ASP A N 1
ATOM 657 C CA . ASP A 1 83 ? -4.034 0.776 7.971 1.00 87.00 83 ASP A CA 1
ATOM 658 C C . ASP A 1 83 ? -4.465 -0.703 8.060 1.00 87.00 83 ASP A C 1
ATOM 660 O O . ASP A 1 83 ? -3.637 -1.616 8.068 1.00 87.00 83 ASP A O 1
ATOM 664 N N . VAL A 1 84 ? -5.775 -0.953 8.189 1.00 87.94 84 VAL A N 1
ATOM 665 C CA . VAL A 1 84 ? -6.305 -2.315 8.339 1.00 87.94 84 VAL A CA 1
ATOM 666 C C . VAL A 1 84 ? -6.236 -3.049 7.005 1.00 87.94 84 VAL A C 1
ATOM 668 O O . VAL A 1 84 ? -6.912 -2.693 6.040 1.00 87.94 84 VAL A O 1
ATOM 671 N N . ASP A 1 85 ? -5.469 -4.132 6.981 1.00 89.38 85 ASP A N 1
ATOM 672 C CA . ASP A 1 85 ? -5.338 -5.046 5.857 1.00 89.38 85 ASP A CA 1
ATOM 673 C C . ASP A 1 85 ? -5.973 -6.417 6.157 1.00 89.38 85 ASP A C 1
ATOM 675 O O . ASP A 1 85 ? -6.108 -6.856 7.302 1.00 89.38 85 ASP A O 1
ATOM 679 N N . PHE A 1 86 ? -6.396 -7.117 5.105 1.00 88.69 86 PHE A N 1
ATOM 680 C CA . PHE A 1 86 ? -6.934 -8.476 5.183 1.00 88.69 86 PHE A CA 1
ATOM 681 C C . PHE A 1 86 ? -6.433 -9.320 4.010 1.00 88.69 86 PHE A C 1
ATOM 683 O O . PHE A 1 86 ? -6.028 -8.807 2.963 1.00 88.69 86 PHE A O 1
ATOM 690 N N . CYS A 1 87 ? -6.457 -10.643 4.170 1.00 85.81 87 CYS A N 1
ATOM 691 C CA . CYS A 1 87 ? -5.956 -11.549 3.139 1.00 85.81 87 CYS A CA 1
ATOM 692 C C . CYS A 1 87 ? -6.800 -11.490 1.848 1.00 85.81 87 CYS A C 1
ATOM 694 O O . CYS A 1 87 ? -8.023 -11.651 1.880 1.00 85.81 87 CYS A O 1
ATOM 696 N N . MET A 1 88 ? -6.136 -11.364 0.690 1.00 82.88 88 MET A N 1
ATOM 697 C CA . MET A 1 88 ? -6.772 -11.306 -0.638 1.00 82.88 88 MET A CA 1
ATOM 698 C C . MET A 1 88 ? -7.690 -12.508 -0.934 1.00 82.88 88 MET A C 1
ATOM 700 O O . MET A 1 88 ? -8.663 -12.372 -1.681 1.00 82.88 88 MET A O 1
ATOM 704 N N . GLU A 1 89 ? -7.403 -13.681 -0.365 1.00 87.19 89 GLU A N 1
ATOM 705 C CA . GLU A 1 89 ? -8.215 -14.895 -0.541 1.00 87.19 89 GLU A CA 1
ATOM 706 C C . GLU A 1 89 ? -9.643 -14.729 -0.006 1.00 87.19 89 GLU A C 1
ATOM 708 O O . GLU A 1 89 ? -10.584 -15.295 -0.557 1.00 87.19 89 GLU A O 1
ATOM 713 N N . LYS A 1 90 ? -9.813 -13.913 1.040 1.00 91.69 90 LYS A N 1
ATOM 714 C CA . LYS A 1 90 ? -11.092 -13.651 1.711 1.00 91.69 90 LYS A CA 1
ATOM 715 C C . LYS A 1 90 ? -11.765 -12.358 1.247 1.00 91.69 90 LYS A C 1
ATOM 717 O O . LYS A 1 90 ? -12.794 -11.978 1.800 1.00 91.69 90 LYS A O 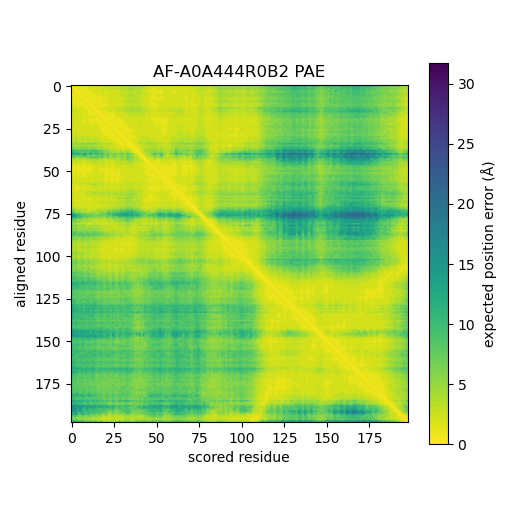1
ATOM 722 N N . ARG A 1 91 ? -11.229 -11.693 0.215 1.00 90.19 91 ARG A N 1
ATOM 723 C CA . ARG A 1 91 ? -11.718 -10.378 -0.232 1.00 90.19 91 ARG A CA 1
ATOM 724 C C . ARG A 1 91 ? -13.194 -10.377 -0.621 1.00 90.19 91 ARG A C 1
ATOM 726 O O . ARG A 1 91 ? -13.889 -9.427 -0.303 1.00 90.19 91 ARG A O 1
ATOM 733 N N . ASP A 1 92 ? -13.672 -11.429 -1.285 1.00 91.94 92 ASP A N 1
ATOM 734 C CA . ASP A 1 92 ? -15.050 -11.458 -1.780 1.00 91.94 92 ASP A CA 1
ATOM 735 C C . ASP A 1 92 ? -16.031 -11.556 -0.594 1.00 91.94 92 ASP A C 1
ATOM 737 O O . ASP A 1 92 ? -17.087 -10.936 -0.615 1.00 91.94 92 ASP A O 1
ATOM 741 N N . GLN A 1 93 ? -15.631 -12.248 0.483 1.00 94.50 93 GLN A N 1
ATOM 742 C CA . GLN A 1 93 ? -16.389 -12.336 1.735 1.00 94.50 93 GLN A CA 1
ATOM 743 C C . GLN A 1 93 ? -16.436 -10.984 2.462 1.00 94.50 93 GLN A C 1
ATOM 745 O O . GLN A 1 93 ? -17.488 -10.593 2.957 1.00 94.50 93 GLN A O 1
ATOM 750 N N . VAL A 1 94 ? -15.305 -10.270 2.508 1.00 93.94 94 VAL A N 1
ATOM 751 C CA . VAL A 1 94 ? -15.225 -8.913 3.072 1.00 93.94 94 VAL A CA 1
ATOM 752 C C . VAL A 1 94 ? -16.113 -7.947 2.293 1.00 93.94 94 VAL A C 1
ATOM 754 O O . VAL A 1 94 ? -16.896 -7.229 2.904 1.00 93.94 94 VAL A O 1
ATOM 757 N N . ILE A 1 95 ? -16.006 -7.942 0.959 1.00 92.75 95 ILE A N 1
ATOM 758 C CA . ILE A 1 95 ? -16.781 -7.053 0.083 1.00 92.75 95 ILE A CA 1
ATOM 759 C C . ILE A 1 95 ? -18.279 -7.272 0.280 1.00 92.75 95 ILE A C 1
ATOM 761 O O . ILE A 1 95 ? -19.015 -6.294 0.343 1.00 92.75 95 ILE A O 1
ATOM 765 N N . GLU A 1 96 ? -18.727 -8.523 0.393 1.00 94.94 96 GLU A N 1
ATOM 766 C CA . GLU A 1 96 ? -20.143 -8.814 0.619 1.00 94.94 96 GLU A CA 1
ATOM 767 C C . GLU A 1 96 ? -20.631 -8.252 1.960 1.00 94.94 96 GLU A C 1
ATOM 769 O O . GLU A 1 96 ? -21.638 -7.556 1.987 1.00 94.94 96 GLU A O 1
ATOM 774 N N . HIS A 1 97 ? -19.868 -8.437 3.045 1.00 96.25 97 HIS A N 1
ATOM 775 C CA . HIS A 1 97 ? -20.214 -7.874 4.357 1.00 96.25 97 HIS A CA 1
ATOM 776 C C . HIS A 1 97 ? -20.343 -6.353 4.330 1.00 96.25 97 HIS A C 1
ATOM 778 O O . HIS A 1 97 ? -21.356 -5.800 4.750 1.00 96.25 97 HIS A O 1
ATOM 784 N N . VAL A 1 98 ? -19.339 -5.652 3.796 1.00 94.94 98 VAL A N 1
ATOM 785 C CA . VAL A 1 98 ? -19.401 -4.185 3.755 1.00 94.94 98 VAL A CA 1
ATOM 786 C C . VAL A 1 98 ? -20.480 -3.685 2.788 1.00 94.94 98 VAL A C 1
ATOM 788 O O . VAL A 1 98 ? -21.063 -2.630 3.026 1.00 94.94 98 VAL A O 1
ATOM 791 N N . ALA A 1 99 ? -20.795 -4.437 1.729 1.00 94.62 99 ALA A N 1
ATOM 792 C CA . ALA A 1 99 ? -21.894 -4.119 0.823 1.00 94.62 99 ALA A CA 1
ATOM 793 C C . ALA A 1 99 ? -23.266 -4.304 1.491 1.00 94.62 99 ALA A C 1
ATOM 795 O O . ALA A 1 99 ? -24.155 -3.488 1.255 1.00 94.62 99 ALA A O 1
ATOM 796 N N . ASP A 1 100 ? -23.433 -5.321 2.336 1.00 96.00 100 ASP A N 1
ATOM 797 C CA . ASP A 1 100 ? -24.651 -5.528 3.125 1.00 96.00 100 ASP A CA 1
ATOM 798 C C . ASP A 1 100 ? -24.829 -4.432 4.187 1.00 96.00 100 ASP A C 1
ATOM 800 O O . ASP A 1 100 ? -25.942 -3.955 4.414 1.00 96.00 100 ASP A O 1
ATOM 804 N N . MET A 1 101 ? -23.728 -3.995 4.805 1.00 95.12 101 MET A N 1
ATOM 805 C CA . MET A 1 101 ? -23.729 -2.976 5.859 1.00 95.12 101 MET A CA 1
ATOM 806 C C . MET A 1 101 ? -23.973 -1.558 5.331 1.00 95.12 101 MET A C 1
ATOM 808 O O . MET A 1 101 ? -24.733 -0.799 5.933 1.00 95.12 101 MET A O 1
ATOM 812 N N . TYR A 1 102 ? -23.325 -1.187 4.223 1.00 95.50 102 TYR A N 1
ATOM 813 C CA . TYR A 1 102 ? -23.276 0.203 3.744 1.00 95.50 102 TYR A CA 1
ATOM 814 C C . TYR A 1 102 ? -23.933 0.409 2.372 1.00 95.50 102 TYR A C 1
ATOM 816 O O . TYR A 1 102 ? -24.111 1.542 1.931 1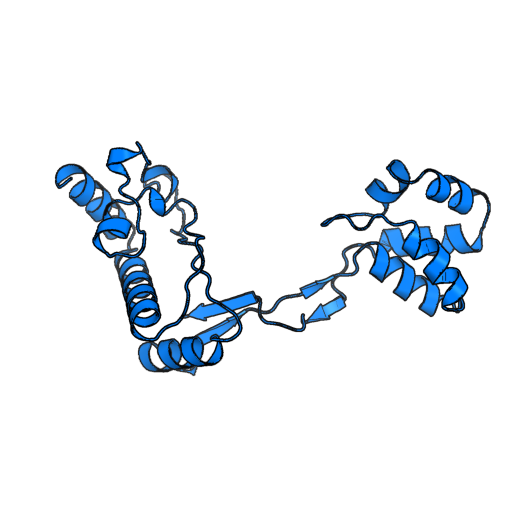.00 95.50 102 TYR A O 1
ATOM 824 N N . GLY A 1 103 ? -24.356 -0.670 1.713 1.00 94.62 103 GLY A N 1
ATOM 825 C CA . GLY A 1 103 ? -24.939 -0.652 0.377 1.00 94.62 103 GLY A CA 1
ATOM 826 C C . GLY A 1 103 ? -23.910 -0.963 -0.708 1.00 94.62 103 GLY A C 1
ATOM 827 O O . GLY A 1 103 ? -22.806 -0.422 -0.741 1.00 94.62 103 GLY A O 1
ATOM 828 N N . ARG A 1 104 ? -24.295 -1.822 -1.655 1.00 92.38 104 ARG A N 1
ATOM 829 C CA . ARG A 1 104 ? -23.395 -2.316 -2.708 1.00 92.38 104 ARG A CA 1
ATOM 830 C C . ARG A 1 104 ? -22.836 -1.220 -3.617 1.00 92.38 104 ARG A C 1
ATOM 832 O O . ARG A 1 104 ? -21.690 -1.320 -4.038 1.00 92.38 104 ARG A O 1
ATOM 839 N N . ASP A 1 105 ? -23.615 -0.175 -3.883 1.00 94.69 105 ASP A N 1
ATOM 840 C CA . ASP A 1 105 ? -23.190 0.956 -4.719 1.00 94.69 105 ASP A CA 1
ATOM 841 C C . ASP A 1 105 ? -22.305 1.967 -3.962 1.00 94.69 105 ASP A C 1
ATOM 843 O O . ASP A 1 105 ? -21.693 2.833 -4.586 1.00 94.69 105 ASP A O 1
ATOM 847 N N . ALA A 1 106 ? -22.213 1.851 -2.631 1.00 9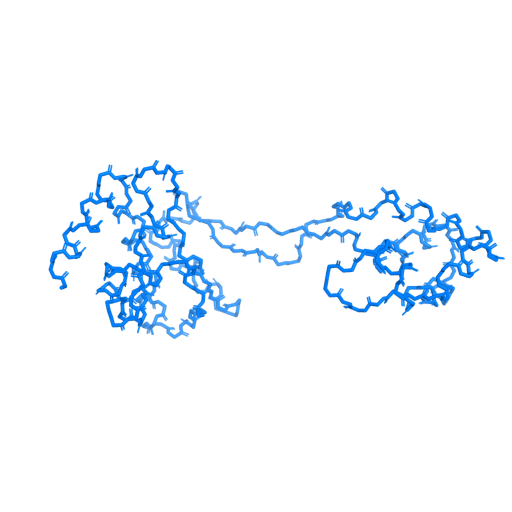3.25 106 ALA A N 1
ATOM 848 C CA . ALA A 1 106 ? -21.352 2.672 -1.776 1.00 93.25 106 ALA A CA 1
ATOM 849 C C . ALA A 1 106 ? -19.981 2.022 -1.504 1.00 93.25 106 ALA A C 1
ATOM 851 O O . ALA A 1 106 ? -19.116 2.633 -0.879 1.00 93.25 106 ALA A O 1
ATOM 852 N N . VAL A 1 107 ? -19.760 0.794 -1.987 1.00 93.69 107 VAL A N 1
ATOM 853 C CA . VAL A 1 107 ? -18.515 0.040 -1.798 1.00 93.69 107 VAL A CA 1
ATOM 854 C C . VAL A 1 107 ? -17.848 -0.210 -3.143 1.00 93.69 107 VAL A C 1
ATOM 856 O O . VAL A 1 107 ? -18.465 -0.704 -4.085 1.00 93.69 107 VAL A O 1
ATOM 859 N N . SER A 1 108 ? -16.550 0.075 -3.236 1.00 93.38 108 SER A N 1
ATOM 860 C CA . SER A 1 108 ? -15.781 -0.178 -4.457 1.00 93.38 108 SER A CA 1
ATOM 861 C C . SER A 1 108 ? -14.356 -0.636 -4.171 1.00 93.38 108 SER A C 1
ATOM 863 O O . SER A 1 108 ? -13.833 -0.488 -3.072 1.00 93.38 108 SER A O 1
ATOM 865 N N . GLN A 1 109 ? -13.707 -1.211 -5.178 1.00 91.75 109 GLN A N 1
ATOM 866 C CA . GLN A 1 109 ? -12.303 -1.606 -5.112 1.00 91.75 109 GLN A CA 1
ATOM 867 C C . GLN A 1 109 ? -11.394 -0.479 -5.615 1.00 91.75 109 GLN A C 1
ATOM 869 O O . GLN A 1 109 ? -11.709 0.215 -6.582 1.00 91.75 109 GLN A O 1
ATOM 874 N N . ILE A 1 110 ? -10.228 -0.329 -4.990 1.00 90.44 110 ILE A N 1
ATOM 875 C CA . ILE A 1 110 ? -9.227 0.680 -5.352 1.00 90.44 110 ILE A CA 1
ATOM 876 C C . ILE A 1 110 ? -8.304 0.112 -6.434 1.00 90.44 110 ILE A C 1
ATOM 878 O O . ILE A 1 110 ? -7.743 -0.974 -6.287 1.00 90.44 110 ILE A O 1
ATOM 882 N N . ILE A 1 111 ? -8.117 0.849 -7.528 1.00 93.75 111 ILE A N 1
ATOM 883 C CA . ILE A 1 111 ? -7.237 0.445 -8.630 1.00 93.75 111 ILE A CA 1
ATOM 884 C C . ILE A 1 111 ? -5.754 0.503 -8.223 1.00 93.75 111 ILE A C 1
ATOM 886 O O . ILE A 1 111 ? -5.340 1.364 -7.452 1.00 93.75 111 ILE A O 1
ATOM 890 N N . THR A 1 112 ? -4.931 -0.382 -8.786 1.00 91.94 112 THR A N 1
ATOM 891 C CA . THR A 1 112 ? -3.464 -0.250 -8.763 1.00 91.94 112 THR A CA 1
ATOM 892 C C . THR A 1 112 ? -2.946 0.045 -10.165 1.00 91.94 112 THR A C 1
ATOM 894 O O . THR A 1 112 ? -3.634 -0.204 -11.154 1.00 91.94 112 THR A O 1
ATOM 897 N N . PHE A 1 113 ? -1.725 0.563 -10.282 1.00 92.06 113 PHE A N 1
ATOM 898 C CA . PHE A 1 113 ? -1.118 0.869 -11.576 1.00 92.06 113 PHE A CA 1
ATOM 899 C C . PHE A 1 113 ? 0.133 0.031 -11.804 1.00 92.06 113 PHE A C 1
ATOM 901 O O . PHE A 1 113 ? 1.023 -0.031 -10.959 1.00 92.06 113 PHE A O 1
ATOM 908 N N . GLY A 1 114 ? 0.217 -0.596 -12.977 1.00 91.56 114 GLY A N 1
ATOM 909 C CA . GLY A 1 114 ? 1.464 -1.170 -13.460 1.00 91.56 114 GLY A CA 1
ATOM 910 C C . GLY A 1 114 ? 2.325 -0.072 -14.074 1.00 91.56 114 GLY A C 1
ATOM 911 O O . GLY A 1 114 ? 1.910 0.548 -15.053 1.00 91.56 114 GLY A O 1
ATOM 912 N N . THR A 1 115 ? 3.520 0.155 -13.538 1.00 93.44 115 THR A N 1
ATOM 913 C CA . THR A 1 115 ? 4.503 1.097 -14.093 1.00 93.44 115 THR A CA 1
ATOM 914 C C . THR A 1 115 ? 5.629 0.359 -14.814 1.00 93.44 115 THR A C 1
ATOM 916 O O . THR A 1 115 ? 5.874 -0.833 -14.598 1.00 93.44 115 THR A O 1
ATOM 919 N N . MET A 1 116 ? 6.319 1.060 -15.711 1.00 94.06 116 MET A N 1
ATOM 920 C CA . MET A 1 116 ? 7.490 0.525 -16.403 1.00 94.06 116 MET A CA 1
ATOM 921 C C . MET A 1 116 ? 8.740 0.633 -15.517 1.00 94.06 116 MET A C 1
ATOM 923 O O . MET A 1 116 ? 9.511 1.583 -15.617 1.00 94.06 116 MET A O 1
ATOM 927 N N . ALA A 1 117 ? 8.932 -0.349 -14.632 1.00 94.25 117 ALA A N 1
ATOM 928 C CA . ALA A 1 117 ? 10.158 -0.494 -13.836 1.00 94.25 117 ALA A CA 1
ATOM 929 C C . ALA A 1 117 ? 11.383 -0.811 -14.719 1.00 94.25 117 ALA A C 1
ATOM 931 O O . ALA A 1 117 ? 11.218 -1.313 -15.831 1.00 94.25 117 ALA A O 1
ATOM 932 N N . ALA A 1 118 ? 12.603 -0.613 -14.204 1.00 95.44 118 ALA A N 1
ATOM 933 C CA . ALA A 1 118 ? 13.868 -0.722 -14.949 1.00 95.44 118 ALA A CA 1
ATOM 934 C C . ALA A 1 118 ? 13.976 -1.959 -15.877 1.00 95.44 118 ALA A C 1
ATOM 936 O O . ALA A 1 118 ? 14.265 -1.841 -17.068 1.00 95.44 118 ALA A O 1
ATOM 937 N N . LYS A 1 119 ? 13.657 -3.162 -15.375 1.00 95.12 119 LYS A N 1
ATOM 938 C CA . LYS A 1 119 ? 13.656 -4.392 -16.197 1.00 95.12 119 LYS A CA 1
ATOM 939 C C . LYS A 1 119 ? 12.562 -4.410 -17.262 1.00 95.12 119 LYS A C 1
ATOM 941 O O . LYS A 1 119 ? 12.784 -4.896 -18.370 1.00 95.12 119 LYS A O 1
ATOM 946 N N . ALA A 1 120 ? 11.368 -3.939 -16.912 1.00 94.94 120 ALA A N 1
ATOM 947 C CA . ALA A 1 120 ? 10.222 -3.938 -17.811 1.00 94.94 120 ALA A CA 1
ATOM 948 C C . ALA A 1 120 ? 10.426 -2.938 -18.954 1.00 94.94 120 ALA A C 1
ATOM 950 O O . ALA A 1 120 ? 10.211 -3.302 -20.107 1.00 94.94 120 ALA A O 1
ATOM 951 N N . VAL A 1 121 ? 10.917 -1.731 -18.649 1.00 97.00 121 VAL A N 1
ATOM 952 C CA . VAL A 1 121 ? 11.160 -0.693 -19.658 1.00 97.00 121 VAL A CA 1
ATOM 953 C C . VAL A 1 121 ? 12.233 -1.122 -20.661 1.00 97.00 121 VAL A C 1
ATOM 955 O O . VAL A 1 121 ? 12.004 -0.999 -21.858 1.00 97.00 121 VAL A O 1
ATOM 958 N N . ILE A 1 122 ? 13.337 -1.740 -20.216 1.00 96.69 122 ILE A N 1
ATOM 959 C CA . ILE A 1 122 ? 14.372 -2.283 -21.118 1.00 96.69 122 ILE A CA 1
ATOM 960 C C . ILE A 1 122 ? 13.781 -3.341 -22.055 1.00 96.69 122 ILE A C 1
ATOM 962 O O . ILE A 1 122 ? 14.015 -3.310 -23.263 1.00 96.69 122 ILE A O 1
ATOM 966 N N . ARG A 1 123 ? 12.978 -4.263 -21.509 1.00 96.50 123 ARG A N 1
ATOM 967 C CA . ARG A 1 123 ? 12.338 -5.330 -22.289 1.00 96.50 123 ARG A CA 1
ATOM 968 C C . ARG A 1 123 ? 11.344 -4.803 -23.315 1.00 96.50 123 ARG A C 1
ATOM 970 O O . ARG A 1 123 ? 11.307 -5.304 -24.439 1.00 96.50 123 ARG A O 1
ATOM 977 N N . ASP A 1 124 ? 10.521 -3.838 -22.924 1.00 96.56 124 ASP A N 1
ATOM 978 C CA . ASP A 1 124 ? 9.472 -3.297 -23.780 1.00 96.56 124 ASP A CA 1
ATOM 979 C C . ASP A 1 124 ? 10.056 -2.377 -24.863 1.00 96.56 124 ASP A C 1
ATOM 981 O O . ASP A 1 124 ? 9.703 -2.540 -26.031 1.00 96.56 124 ASP A O 1
ATOM 985 N N . VAL A 1 125 ? 11.015 -1.507 -24.525 1.00 97.25 125 VAL A N 1
ATOM 986 C CA . VAL A 1 125 ? 11.725 -0.656 -25.498 1.00 97.25 125 VAL A CA 1
ATOM 987 C C . VAL A 1 125 ? 12.535 -1.500 -26.478 1.00 97.25 125 VAL A C 1
ATOM 989 O O . VAL A 1 125 ? 12.396 -1.3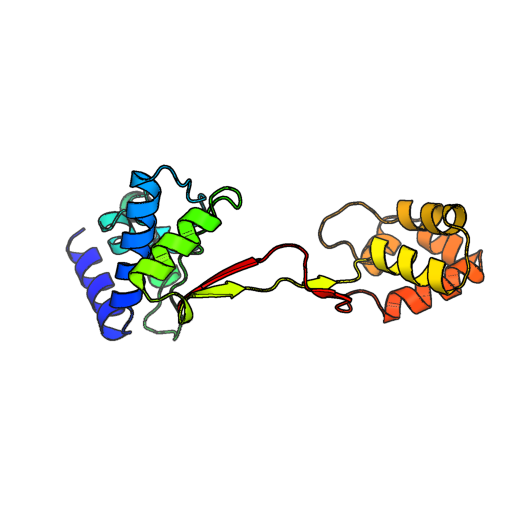24 -27.686 1.00 97.25 125 VAL A O 1
ATOM 992 N N . GLY A 1 126 ? 13.321 -2.467 -25.993 1.00 96.81 126 GLY A N 1
ATOM 993 C CA . GLY A 1 126 ? 14.141 -3.316 -26.861 1.00 96.81 126 GLY A CA 1
ATOM 994 C C . GLY A 1 126 ? 13.314 -4.115 -27.873 1.00 96.81 126 GLY A C 1
ATO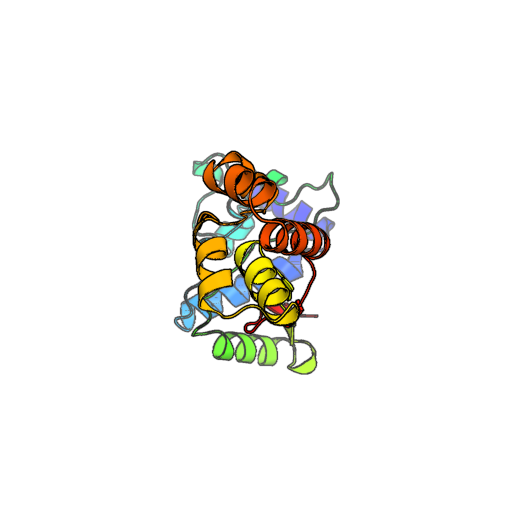M 995 O O . GLY A 1 126 ? 13.708 -4.249 -29.029 1.00 96.81 126 GLY A O 1
ATOM 996 N N . ARG A 1 127 ? 12.122 -4.580 -27.472 1.00 96.38 127 ARG A N 1
ATOM 997 C CA . ARG A 1 127 ? 11.174 -5.237 -28.383 1.00 96.38 127 ARG A CA 1
ATOM 998 C C . ARG A 1 127 ? 10.637 -4.276 -29.448 1.00 96.38 127 ARG A C 1
ATOM 1000 O O . ARG A 1 127 ? 10.510 -4.676 -30.600 1.00 96.38 127 ARG A O 1
ATOM 1007 N N . VAL A 1 128 ? 10.311 -3.035 -29.080 1.00 96.88 128 VAL A N 1
ATOM 1008 C CA . VAL A 1 128 ? 9.798 -2.015 -30.018 1.00 96.88 128 VAL A CA 1
ATOM 1009 C C . VAL A 1 128 ? 10.865 -1.587 -31.028 1.00 96.88 128 VAL A C 1
ATOM 1011 O O . VAL A 1 128 ? 10.537 -1.369 -32.190 1.00 96.88 128 VAL A O 1
ATOM 1014 N N . LEU A 1 129 ? 12.134 -1.541 -30.617 1.00 94.81 129 LEU A N 1
ATOM 1015 C CA . LEU A 1 129 ? 13.272 -1.289 -31.508 1.00 94.81 129 LEU A CA 1
ATOM 1016 C C . LEU A 1 129 ? 13.596 -2.473 -32.443 1.00 94.81 129 LEU A C 1
ATOM 1018 O O . LEU A 1 129 ? 14.453 -2.350 -33.310 1.00 94.81 129 LEU A O 1
ATOM 1022 N N . GLY A 1 130 ? 12.896 -3.605 -32.308 1.00 95.12 130 GLY A N 1
ATOM 1023 C CA . GLY A 1 130 ? 13.032 -4.760 -33.198 1.00 95.12 130 GLY A CA 1
ATOM 1024 C C . GLY A 1 130 ? 14.110 -5.766 -32.789 1.00 95.12 130 GLY A C 1
ATOM 1025 O O . GLY A 1 130 ? 14.387 -6.693 -33.550 1.00 95.12 130 GLY A O 1
ATOM 1026 N N . HIS A 1 131 ? 14.701 -5.640 -31.597 1.00 95.62 131 HIS A N 1
ATOM 1027 C CA . HIS A 1 131 ? 15.722 -6.584 -31.152 1.00 95.62 131 HIS A CA 1
ATOM 1028 C C . HIS A 1 131 ? 15.119 -7.945 -30.752 1.00 95.62 131 HIS A C 1
ATOM 1030 O O . HIS A 1 131 ? 14.047 -8.008 -30.135 1.00 95.62 131 HIS A O 1
ATOM 1036 N N . PRO A 1 132 ? 15.823 -9.061 -31.021 1.00 95.56 132 PRO A N 1
ATOM 1037 C CA . PRO A 1 132 ? 15.424 -10.380 -30.543 1.00 95.56 132 PRO A CA 1
ATOM 1038 C C . PRO A 1 132 ? 15.403 -10.466 -29.013 1.00 95.56 132 PRO A C 1
ATOM 1040 O O . PRO A 1 132 ? 16.215 -9.840 -28.329 1.00 95.56 132 PRO A O 1
ATOM 1043 N N . TYR A 1 133 ? 14.551 -11.341 -28.467 1.00 92.81 133 TYR A N 1
ATOM 1044 C CA . TYR A 1 133 ? 14.424 -11.531 -27.015 1.00 92.81 133 TYR A CA 1
ATOM 1045 C C . TYR A 1 133 ? 15.773 -11.798 -26.331 1.00 92.81 133 TYR A C 1
ATOM 1047 O O . TYR A 1 133 ? 16.056 -11.199 -25.301 1.00 92.81 133 TYR A O 1
ATOM 1055 N N . GLY A 1 134 ? 16.628 -12.645 -26.917 1.00 95.25 134 GLY A N 1
ATOM 1056 C CA . GLY A 1 134 ? 17.930 -12.988 -26.334 1.00 95.25 134 GLY A CA 1
ATOM 1057 C C . GLY A 1 134 ? 18.881 -11.795 -26.180 1.00 95.25 134 GLY A C 1
ATOM 1058 O O . GLY A 1 134 ? 19.606 -11.726 -25.190 1.00 95.25 134 GLY A O 1
ATOM 1059 N N . PHE A 1 135 ? 18.843 -10.836 -27.111 1.00 94.69 135 PHE A N 1
ATOM 1060 C CA . PHE A 1 135 ? 19.648 -9.615 -27.029 1.00 94.69 135 PHE A CA 1
ATOM 1061 C C . PHE A 1 135 ? 19.209 -8.754 -25.839 1.00 94.69 135 PHE A C 1
ATOM 1063 O O . PHE A 1 135 ? 20.025 -8.373 -25.003 1.00 94.69 135 PHE A O 1
ATOM 1070 N N . VAL A 1 136 ? 17.900 -8.518 -25.720 1.00 95.75 136 VAL A N 1
ATOM 1071 C CA . VAL A 1 136 ? 17.329 -7.661 -24.673 1.00 95.75 136 VAL A CA 1
ATOM 1072 C C . VAL A 1 136 ? 17.392 -8.327 -23.295 1.00 95.75 136 VAL A C 1
ATOM 1074 O O . VAL A 1 136 ? 17.653 -7.667 -22.289 1.00 95.75 136 VAL A O 1
ATOM 1077 N N . ASP A 1 137 ? 17.193 -9.645 -23.234 1.00 95.62 137 ASP A N 1
ATOM 1078 C CA . ASP A 1 137 ? 17.252 -10.429 -21.998 1.00 95.62 137 ASP A CA 1
ATOM 1079 C C . ASP A 1 137 ? 18.645 -10.363 -21.359 1.00 95.62 137 ASP A C 1
ATOM 1081 O O . ASP A 1 137 ? 18.741 -10.159 -20.147 1.00 95.62 137 ASP A O 1
ATOM 1085 N N . ARG A 1 138 ? 19.712 -10.422 -22.175 1.00 95.50 138 ARG A N 1
ATOM 1086 C CA . ARG A 1 138 ? 21.106 -10.260 -21.730 1.00 95.50 138 ARG A CA 1
ATOM 1087 C C . ARG A 1 138 ? 21.322 -8.941 -20.985 1.00 95.50 138 ARG A C 1
ATOM 1089 O O . ARG A 1 138 ? 21.952 -8.950 -19.936 1.00 95.50 138 ARG A O 1
ATOM 1096 N N . ILE A 1 139 ? 20.753 -7.842 -21.481 1.00 95.50 139 ILE A N 1
ATOM 1097 C CA . ILE A 1 139 ? 20.849 -6.516 -20.847 1.00 95.50 139 ILE A CA 1
ATOM 1098 C C . ILE A 1 139 ? 19.971 -6.466 -19.589 1.00 95.50 139 ILE A C 1
ATOM 1100 O O . ILE A 1 139 ? 20.409 -6.041 -18.526 1.00 95.50 139 ILE A O 1
ATOM 1104 N N . SER A 1 140 ? 18.728 -6.952 -19.667 1.00 95.44 140 SER A N 1
ATOM 1105 C CA . SER A 1 140 ? 17.781 -6.877 -18.544 1.00 95.44 140 SER A CA 1
ATOM 1106 C C . SER A 1 140 ? 18.208 -7.687 -17.309 1.00 95.44 140 SER A C 1
ATOM 1108 O O . SER A 1 140 ? 17.813 -7.354 -16.190 1.00 95.44 140 SER A O 1
ATOM 1110 N N . LYS A 1 141 ? 19.018 -8.738 -17.495 1.00 96.31 141 LYS A N 1
ATOM 1111 C CA . LYS A 1 141 ? 19.584 -9.558 -16.413 1.00 96.31 141 LYS A CA 1
ATOM 1112 C C . LYS A 1 141 ? 20.653 -8.838 -15.597 1.00 96.31 141 LYS A C 1
ATOM 1114 O O . LYS A 1 141 ? 20.812 -9.179 -14.431 1.00 96.31 141 LYS A O 1
ATOM 1119 N N . LEU A 1 142 ? 21.321 -7.847 -16.186 1.00 95.38 142 LEU A N 1
ATOM 1120 C CA . LEU A 1 142 ? 22.296 -6.997 -15.498 1.00 95.38 142 LEU A CA 1
ATOM 1121 C C . LEU A 1 142 ? 21.626 -6.009 -14.536 1.00 95.38 142 LEU A C 1
ATOM 1123 O O . LEU A 1 142 ? 22.275 -5.471 -13.651 1.00 95.38 142 LEU A O 1
ATOM 1127 N N . ILE A 1 143 ? 20.316 -5.779 -14.673 1.00 96.12 143 ILE A N 1
ATOM 1128 C CA . ILE A 1 143 ? 19.571 -4.974 -13.706 1.00 96.12 143 ILE A CA 1
ATOM 1129 C C . ILE A 1 143 ? 19.403 -5.787 -12.411 1.00 96.12 143 ILE A C 1
ATOM 1131 O O . ILE A 1 143 ? 18.812 -6.879 -12.453 1.00 96.12 143 ILE A O 1
ATOM 1135 N N . PRO A 1 144 ? 19.848 -5.278 -11.251 1.00 94.88 144 PRO A N 1
ATOM 1136 C CA . PRO A 1 144 ? 19.695 -5.997 -9.992 1.00 94.88 144 PRO A CA 1
ATOM 1137 C C . PRO A 1 144 ? 18.213 -6.228 -9.621 1.00 94.88 144 PRO A C 1
ATOM 1139 O O . PRO A 1 144 ? 17.321 -5.521 -10.105 1.00 94.88 144 PRO A O 1
ATOM 1142 N N . PRO A 1 145 ? 17.899 -7.275 -8.837 1.00 93.06 145 PRO A N 1
ATOM 1143 C CA . PRO A 1 145 ? 16.523 -7.659 -8.519 1.00 93.06 145 PRO A CA 1
ATOM 1144 C C . PRO A 1 145 ? 15.870 -6.826 -7.401 1.00 93.06 145 PRO A C 1
ATOM 1146 O O . PRO A 1 145 ? 14.730 -7.119 -7.043 1.00 93.06 145 PRO A O 1
ATOM 1149 N N . ASP A 1 146 ? 16.558 -5.829 -6.844 1.00 91.56 146 ASP A N 1
ATOM 1150 C CA . ASP A 1 146 ? 16.100 -5.086 -5.670 1.00 91.56 146 ASP A CA 1
ATOM 1151 C C . ASP A 1 146 ? 14.743 -4.385 -5.883 1.00 91.56 146 ASP A C 1
ATOM 1153 O O . ASP A 1 146 ? 14.500 -3.770 -6.933 1.00 91.56 146 ASP A O 1
ATOM 1157 N N . PRO A 1 147 ? 13.844 -4.408 -4.881 1.00 86.31 147 PRO A N 1
ATOM 1158 C CA . PRO A 1 147 ? 12.635 -3.593 -4.901 1.00 86.31 147 PRO A CA 1
ATOM 1159 C C . PRO A 1 147 ? 12.971 -2.101 -5.051 1.00 86.31 147 PRO A C 1
ATOM 1161 O O . PRO A 1 147 ? 13.850 -1.573 -4.372 1.00 86.31 147 PRO A O 1
ATOM 1164 N N . GLY A 1 148 ? 12.268 -1.399 -5.944 1.00 90.12 148 GLY A N 1
ATOM 1165 C CA . GLY A 1 148 ? 12.527 0.026 -6.198 1.00 90.12 148 GLY A CA 1
ATOM 1166 C C . GLY A 1 148 ? 13.852 0.311 -6.924 1.00 90.12 148 GLY A C 1
ATOM 1167 O O . GLY A 1 148 ? 14.401 1.414 -6.798 1.00 90.12 148 GLY A O 1
ATOM 1168 N N . MET A 1 149 ? 14.379 -0.676 -7.658 1.00 95.38 149 MET A N 1
ATOM 1169 C CA . MET A 1 149 ? 15.514 -0.504 -8.563 1.00 95.38 149 MET A CA 1
ATOM 1170 C C . 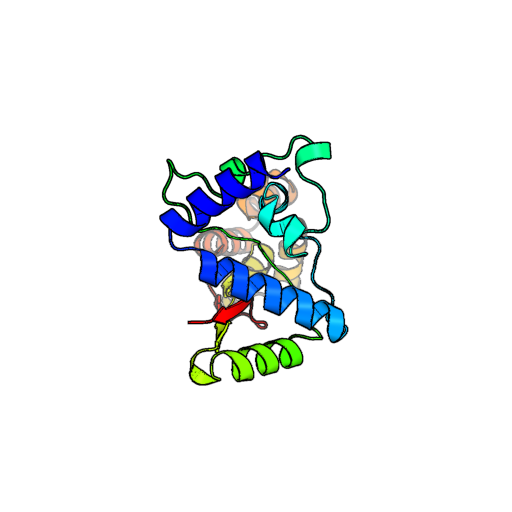MET A 1 149 ? 15.170 0.454 -9.709 1.00 95.38 149 MET A C 1
ATOM 1172 O O . MET A 1 149 ? 14.100 0.358 -10.316 1.00 95.38 149 MET A O 1
ATOM 1176 N N . THR A 1 150 ? 16.110 1.344 -10.021 1.00 96.50 150 THR A N 1
ATOM 1177 C CA . THR A 1 150 ? 16.035 2.281 -11.149 1.00 96.50 150 THR A CA 1
ATOM 1178 C C . THR A 1 150 ? 17.230 2.084 -12.072 1.00 96.50 150 THR A C 1
ATOM 1180 O O . THR A 1 150 ? 18.248 1.532 -11.653 1.00 96.50 150 THR A O 1
ATOM 1183 N N . LEU A 1 151 ? 17.149 2.561 -13.313 1.00 95.38 151 LEU A N 1
ATOM 1184 C CA . LEU A 1 151 ? 18.262 2.516 -14.260 1.00 95.38 151 LEU A CA 1
ATOM 1185 C C . LEU A 1 151 ? 19.492 3.236 -13.699 1.00 95.38 151 LEU A C 1
ATOM 1187 O O . LEU A 1 151 ? 20.595 2.716 -13.805 1.00 95.38 151 LEU A O 1
ATOM 1191 N N . ALA A 1 152 ? 19.309 4.381 -13.035 1.00 96.19 152 ALA A N 1
ATOM 1192 C CA . ALA A 1 152 ? 20.411 5.099 -12.393 1.00 96.19 152 ALA A CA 1
ATOM 1193 C C . ALA A 1 152 ? 21.106 4.251 -11.313 1.00 96.19 152 ALA A C 1
ATOM 1195 O O . ALA A 1 152 ? 22.322 4.102 -11.339 1.00 96.19 152 ALA A O 1
ATOM 1196 N N . LYS A 1 153 ? 20.338 3.632 -10.405 1.00 95.88 153 LYS A N 1
ATOM 1197 C CA . LYS A 1 153 ? 20.901 2.746 -9.370 1.00 95.88 153 LYS A CA 1
ATOM 1198 C C . LYS A 1 153 ? 21.576 1.515 -9.973 1.00 95.88 153 LYS A C 1
ATOM 1200 O O . LYS A 1 153 ? 22.609 1.090 -9.473 1.00 95.88 153 LYS A O 1
ATOM 1205 N N . ALA A 1 154 ? 21.005 0.955 -11.038 1.00 96.81 154 ALA A N 1
ATOM 1206 C CA . ALA A 1 154 ? 21.571 -0.204 -11.713 1.00 96.81 154 ALA A CA 1
ATOM 1207 C C . ALA A 1 154 ? 22.942 0.120 -12.327 1.00 96.81 154 ALA A C 1
ATOM 1209 O O . ALA A 1 154 ? 23.867 -0.665 -12.162 1.00 96.81 154 ALA A O 1
ATOM 1210 N N . PHE A 1 155 ? 23.091 1.287 -12.964 1.00 96.31 155 PHE A N 1
ATOM 1211 C CA . PHE A 1 155 ? 24.361 1.735 -13.548 1.00 96.31 155 PHE A CA 1
ATOM 1212 C C . PHE A 1 155 ? 25.479 1.928 -12.514 1.00 96.31 155 PHE A C 1
ATOM 1214 O O . PHE A 1 155 ? 26.636 1.674 -12.830 1.00 96.31 155 PHE A O 1
ATOM 1221 N N . GLU A 1 156 ? 25.142 2.349 -11.295 1.00 96.06 156 GLU A N 1
ATOM 1222 C CA . GLU A 1 156 ? 26.104 2.456 -10.189 1.00 96.06 156 GLU A CA 1
ATOM 1223 C C . GLU A 1 156 ? 26.450 1.085 -9.581 1.00 96.06 156 GLU A C 1
ATOM 1225 O O . GLU A 1 156 ? 27.565 0.866 -9.115 1.00 96.06 156 GLU A O 1
ATOM 1230 N N . ALA A 1 157 ? 25.489 0.156 -9.565 1.00 94.88 157 ALA A N 1
ATOM 1231 C CA . ALA A 1 157 ? 25.634 -1.143 -8.910 1.00 94.88 157 ALA A CA 1
ATOM 1232 C C . ALA A 1 157 ? 26.293 -2.222 -9.790 1.00 94.88 157 ALA A C 1
ATOM 1234 O O . ALA A 1 157 ? 26.946 -3.115 -9.254 1.00 94.88 157 ALA A O 1
ATOM 1235 N N . GLU A 1 158 ? 26.118 -2.168 -11.113 1.00 95.94 158 GLU A N 1
ATOM 1236 C CA . GLU A 1 158 ? 26.634 -3.160 -12.064 1.00 95.94 158 GLU A CA 1
ATOM 1237 C C . GLU A 1 158 ? 27.591 -2.497 -13.075 1.00 95.94 158 GLU A C 1
ATOM 1239 O O . GLU A 1 158 ? 27.130 -1.874 -14.036 1.00 95.94 158 GLU A O 1
ATOM 1244 N N . PRO A 1 159 ? 28.922 -2.648 -12.904 1.00 95.44 159 PRO A N 1
ATOM 1245 C CA . PRO A 1 159 ? 29.930 -2.023 -13.765 1.00 95.44 159 PRO A CA 1
ATOM 1246 C C . PRO A 1 159 ? 29.847 -2.419 -15.243 1.00 95.44 159 PRO A C 1
ATOM 1248 O O . PRO A 1 159 ? 30.279 -1.650 -16.103 1.00 95.44 159 PRO A O 1
ATOM 1251 N N . GLN A 1 160 ? 29.267 -3.583 -15.560 1.00 95.81 160 GLN A N 1
ATOM 1252 C CA . GLN A 1 160 ? 29.064 -3.995 -16.950 1.00 95.81 160 GLN A CA 1
ATOM 1253 C C . GLN A 1 160 ? 28.066 -3.094 -17.686 1.00 95.81 160 GLN A C 1
ATOM 1255 O O . GLN A 1 160 ? 28.164 -2.980 -18.903 1.00 95.81 160 GLN A O 1
ATOM 1260 N N . LEU A 1 161 ? 27.114 -2.445 -16.995 1.00 95.88 161 LEU A N 1
ATOM 1261 C CA . LEU A 1 161 ? 26.117 -1.575 -17.634 1.00 95.88 161 LEU A CA 1
ATOM 1262 C C . LEU A 1 161 ? 26.751 -0.326 -18.274 1.00 95.88 161 LEU A C 1
ATOM 1264 O O . LEU A 1 161 ? 26.481 -0.096 -19.454 1.00 95.88 161 LEU A O 1
ATOM 1268 N N . PRO A 1 162 ? 27.605 0.454 -17.576 1.00 96.56 162 PRO A N 1
ATOM 1269 C CA . PRO A 1 162 ? 28.397 1.508 -18.208 1.00 96.56 162 PRO A CA 1
ATOM 1270 C C . PRO A 1 162 ? 29.263 1.011 -19.371 1.00 96.56 162 PRO A C 1
ATOM 1272 O O . PRO A 1 162 ? 29.325 1.671 -20.405 1.00 96.56 162 PRO A O 1
ATOM 1275 N N . GLU A 1 163 ? 29.901 -0.156 -19.227 1.00 96.06 163 GLU A N 1
ATOM 1276 C CA . GLU A 1 163 ? 30.791 -0.714 -20.252 1.00 96.06 163 GLU A CA 1
ATOM 1277 C C . GLU A 1 163 ? 30.040 -1.016 -21.556 1.00 96.06 163 GLU A C 1
ATOM 1279 O O . GLU A 1 163 ? 30.420 -0.518 -22.617 1.00 96.06 163 GLU A O 1
ATOM 1284 N N . ILE A 1 164 ? 28.931 -1.762 -21.490 1.00 95.88 164 ILE A N 1
ATOM 1285 C CA . ILE A 1 164 ? 28.141 -2.091 -22.687 1.00 95.88 164 ILE A CA 1
ATOM 1286 C C . ILE A 1 164 ? 27.409 -0.874 -23.258 1.00 95.88 164 ILE A C 1
ATOM 1288 O O . ILE A 1 164 ? 27.124 -0.843 -24.450 1.00 95.88 164 ILE A O 1
ATOM 1292 N N . TYR A 1 165 ? 27.105 0.125 -22.427 1.00 96.81 165 TYR A N 1
ATOM 1293 C CA . TYR A 1 165 ? 26.453 1.358 -22.861 1.00 96.81 165 TYR A CA 1
ATOM 1294 C C . TYR A 1 165 ? 27.372 2.242 -23.715 1.00 96.81 165 TYR A C 1
ATOM 1296 O O . TYR A 1 165 ? 26.887 2.914 -24.623 1.00 96.81 165 TYR A O 1
ATOM 1304 N N . GLU A 1 166 ? 28.680 2.259 -23.441 1.00 95.81 166 GLU A N 1
ATOM 1305 C CA . GLU A 1 166 ? 29.649 2.992 -24.271 1.00 95.81 166 GLU A CA 1
ATOM 1306 C C . GLU A 1 166 ? 30.214 2.149 -25.423 1.00 95.81 166 GLU A C 1
ATOM 1308 O O . GLU A 1 166 ? 30.664 2.706 -26.421 1.00 95.81 166 GLU A O 1
ATOM 1313 N N . ALA A 1 167 ? 30.194 0.818 -25.308 1.00 95.62 167 ALA A N 1
ATOM 1314 C CA . ALA A 1 167 ? 30.743 -0.075 -26.327 1.00 95.62 167 ALA A CA 1
ATOM 1315 C C . ALA A 1 167 ? 29.770 -0.413 -27.474 1.00 95.62 167 ALA A C 1
ATOM 1317 O O . ALA A 1 167 ? 30.225 -0.795 -28.552 1.00 95.62 167 ALA A O 1
ATOM 1318 N N . ASP A 1 168 ? 28.454 -0.316 -27.254 1.00 95.19 168 ASP A N 1
ATOM 1319 C CA . ASP A 1 168 ? 27.424 -0.770 -28.196 1.00 95.19 168 ASP A CA 1
ATOM 1320 C C . ASP A 1 168 ? 26.359 0.321 -28.430 1.00 95.19 168 ASP A C 1
ATOM 1322 O O . ASP A 1 168 ? 25.579 0.674 -27.541 1.00 95.19 168 ASP A O 1
ATOM 1326 N N . GLU A 1 169 ? 26.315 0.856 -29.656 1.00 95.44 169 GLU A N 1
ATOM 1327 C CA . GLU A 1 169 ? 25.375 1.909 -30.075 1.00 95.44 169 GLU A CA 1
ATOM 1328 C C . GLU A 1 169 ? 23.901 1.468 -29.984 1.00 95.44 169 GLU A C 1
ATOM 1330 O O . GLU A 1 169 ? 23.030 2.279 -29.659 1.00 95.44 169 GLU A O 1
ATOM 1335 N N . GLU A 1 170 ? 23.599 0.183 -30.221 1.00 94.56 170 GLU A N 1
ATOM 1336 C CA . GLU A 1 170 ? 22.236 -0.346 -30.085 1.00 94.56 170 GLU A CA 1
ATOM 1337 C C . GLU A 1 170 ? 21.809 -0.343 -28.608 1.00 94.56 170 GLU A C 1
ATOM 1339 O O . GLU A 1 170 ? 20.683 0.042 -28.273 1.00 94.56 170 GLU A O 1
ATOM 1344 N N . VAL A 1 171 ? 22.725 -0.704 -27.702 1.00 95.88 171 VAL A N 1
ATOM 1345 C CA . VAL A 1 171 ? 22.493 -0.657 -26.248 1.00 95.88 171 VAL A CA 1
ATOM 1346 C C . VAL A 1 171 ? 22.335 0.782 -25.763 1.00 95.88 171 VAL A C 1
ATOM 1348 O O . VAL A 1 171 ? 21.433 1.062 -24.966 1.00 95.88 171 VAL A O 1
ATOM 1351 N N . LYS A 1 172 ? 23.161 1.705 -26.267 1.00 97.31 172 LYS A N 1
ATOM 1352 C CA . LYS A 1 172 ? 23.081 3.133 -25.945 1.00 97.31 172 LYS A CA 1
ATOM 1353 C C . LYS A 1 172 ? 21.707 3.708 -26.286 1.00 97.31 172 LYS A C 1
ATOM 1355 O O . LYS A 1 172 ? 21.027 4.247 -25.410 1.00 97.31 172 LYS A O 1
ATOM 1360 N N . ALA A 1 173 ? 21.254 3.509 -27.527 1.00 96.50 173 ALA A N 1
ATOM 1361 C CA . ALA A 1 173 ? 19.953 3.980 -27.998 1.00 96.50 173 ALA A CA 1
ATOM 1362 C C . ALA A 1 173 ? 18.785 3.377 -27.197 1.00 96.50 173 ALA A C 1
ATOM 1364 O O . ALA A 1 173 ? 17.836 4.086 -26.840 1.00 96.50 173 ALA A O 1
ATOM 1365 N N . LEU A 1 174 ? 18.865 2.082 -26.869 1.00 97.12 174 LEU A N 1
ATOM 1366 C CA . LEU A 1 174 ? 17.874 1.402 -26.036 1.00 97.12 174 LEU A CA 1
ATOM 1367 C C . LEU A 1 174 ? 17.788 2.040 -24.646 1.00 97.12 174 LEU A C 1
ATOM 1369 O O . LEU A 1 174 ? 16.690 2.358 -24.185 1.00 97.12 174 LEU A O 1
ATOM 1373 N N . ILE A 1 175 ? 18.925 2.225 -23.972 1.00 96.88 175 ILE A N 1
ATOM 1374 C CA . ILE A 1 175 ? 18.967 2.730 -22.595 1.00 96.88 175 ILE A CA 1
ATOM 1375 C C . ILE A 1 175 ? 18.549 4.199 -22.526 1.00 96.88 175 ILE A C 1
ATOM 1377 O O . ILE A 1 175 ? 17.812 4.571 -21.613 1.00 96.88 175 ILE A O 1
ATOM 1381 N N . ASP A 1 176 ? 18.935 5.029 -23.493 1.00 97.50 176 ASP A N 1
ATOM 1382 C CA . ASP A 1 176 ? 18.517 6.432 -23.523 1.00 97.50 176 ASP A CA 1
ATOM 1383 C C . ASP A 1 176 ? 17.007 6.587 -23.700 1.00 97.50 176 ASP A C 1
ATOM 1385 O O . ASP A 1 176 ? 16.378 7.406 -23.022 1.00 97.50 176 ASP A O 1
ATOM 1389 N N . MET A 1 177 ? 16.394 5.747 -24.535 1.00 96.88 177 MET A N 1
ATOM 1390 C CA . MET A 1 177 ? 14.940 5.704 -24.652 1.00 96.88 177 MET A CA 1
ATOM 1391 C C . MET A 1 177 ? 14.288 5.141 -23.381 1.00 96.88 177 MET A C 1
ATOM 1393 O O . MET A 1 177 ? 13.277 5.665 -22.909 1.00 96.88 177 MET A O 1
ATOM 1397 N N . ALA A 1 178 ? 14.889 4.117 -22.770 1.00 96.88 178 ALA A N 1
ATOM 1398 C CA . ALA A 1 178 ? 14.403 3.546 -21.520 1.00 96.88 178 ALA A CA 1
ATOM 1399 C C . ALA A 1 178 ? 14.435 4.559 -20.363 1.00 96.88 178 ALA A C 1
ATOM 1401 O O . ALA A 1 178 ? 13.475 4.629 -19.601 1.00 96.88 178 ALA A O 1
ATOM 1402 N N . ARG A 1 179 ? 15.461 5.415 -20.275 1.00 96.75 179 ARG A N 1
ATOM 1403 C CA . ARG A 1 179 ? 15.543 6.515 -19.293 1.00 96.75 179 ARG A CA 1
ATOM 1404 C C . ARG A 1 179 ? 14.402 7.524 -19.429 1.00 96.75 179 ARG A C 1
ATOM 1406 O O . ARG A 1 179 ? 13.999 8.120 -18.438 1.00 96.75 179 ARG A O 1
ATOM 1413 N N . LYS A 1 180 ? 13.872 7.730 -20.640 1.00 96.62 180 LYS A N 1
ATOM 1414 C CA . LYS A 1 180 ? 12.719 8.619 -20.876 1.00 96.62 180 LYS A CA 1
ATOM 1415 C C . LYS A 1 180 ? 11.386 7.995 -20.465 1.00 96.62 180 LYS A C 1
ATOM 1417 O O . LYS A 1 180 ? 10.445 8.731 -20.187 1.00 96.62 180 LYS A O 1
ATOM 1422 N N . LEU A 1 181 ? 11.302 6.666 -20.461 1.00 96.56 181 LEU A N 1
ATOM 1423 C CA . LEU A 1 181 ? 10.070 5.915 -20.211 1.00 96.56 181 LEU A CA 1
ATOM 1424 C C . LEU A 1 181 ? 10.034 5.232 -18.837 1.00 96.56 181 LEU A C 1
ATOM 1426 O O . LEU A 1 181 ? 8.988 4.719 -18.438 1.00 96.56 181 LEU A O 1
ATOM 1430 N N . GLU A 1 182 ? 11.145 5.216 -18.105 1.00 96.31 182 GLU A N 1
ATOM 1431 C CA . GLU A 1 182 ? 11.212 4.645 -16.764 1.00 96.31 182 GLU A CA 1
ATOM 1432 C C . GLU A 1 182 ? 10.180 5.303 -15.835 1.00 96.31 182 GLU A C 1
ATOM 1434 O O . GLU A 1 182 ? 10.071 6.524 -15.744 1.00 96.31 182 GLU A O 1
ATOM 1439 N N . GLY A 1 183 ? 9.398 4.470 -15.146 1.00 93.75 183 GLY A N 1
ATOM 1440 C CA . GLY A 1 183 ? 8.388 4.913 -14.186 1.00 93.75 183 GLY A CA 1
ATOM 1441 C C . GLY A 1 183 ? 7.049 5.336 -14.796 1.00 93.75 183 GLY A C 1
ATOM 1442 O O . GLY A 1 183 ? 6.090 5.522 -14.050 1.00 93.75 183 GLY A O 1
ATOM 1443 N N . VAL A 1 184 ? 6.927 5.423 -16.125 1.00 96.25 184 VAL A N 1
ATOM 1444 C CA . VAL A 1 184 ? 5.654 5.768 -16.777 1.00 96.25 184 VAL A CA 1
ATOM 1445 C C . VAL A 1 184 ? 4.599 4.686 -16.513 1.00 96.25 184 VAL A C 1
ATOM 1447 O O . VAL A 1 184 ? 4.875 3.480 -16.558 1.00 96.25 184 VAL A O 1
ATOM 1450 N N . THR A 1 185 ? 3.368 5.123 -16.243 1.00 95.56 185 THR A N 1
ATOM 1451 C CA . THR A 1 185 ? 2.203 4.251 -16.058 1.00 95.56 185 THR A CA 1
ATOM 1452 C C . THR A 1 185 ? 1.850 3.542 -17.359 1.00 95.56 185 THR A C 1
ATOM 1454 O O . THR A 1 185 ? 1.642 4.176 -18.390 1.00 95.56 185 THR A O 1
ATOM 1457 N N . ARG A 1 186 ? 1.753 2.213 -17.309 1.00 92.06 186 ARG A N 1
ATOM 1458 C CA . ARG A 1 186 ? 1.524 1.364 -18.481 1.00 92.06 186 ARG A CA 1
ATOM 1459 C C . ARG A 1 186 ? 0.079 0.902 -18.596 1.00 92.06 186 ARG A C 1
ATOM 1461 O O . ARG A 1 186 ? -0.486 0.907 -19.683 1.00 92.06 186 ARG A O 1
ATOM 1468 N N . ASN A 1 187 ? -0.497 0.423 -17.499 1.00 91.62 187 ASN A N 1
ATOM 1469 C CA . ASN A 1 187 ? -1.836 -0.153 -17.493 1.00 91.62 187 ASN A CA 1
ATOM 1470 C C . ASN A 1 187 ? -2.445 -0.190 -16.090 1.00 91.62 187 ASN A C 1
ATOM 1472 O O . ASN A 1 187 ? -1.746 -0.044 -15.084 1.00 91.62 187 ASN A O 1
ATOM 1476 N N . ALA A 1 188 ? -3.755 -0.436 -16.042 1.00 93.31 188 ALA A N 1
ATOM 1477 C CA . ALA A 1 188 ? -4.419 -0.880 -14.827 1.00 93.31 188 ALA A CA 1
ATOM 1478 C C . ALA A 1 188 ? -3.748 -2.164 -14.314 1.00 93.31 188 ALA A C 1
ATOM 1480 O O . ALA A 1 188 ? -3.430 -3.077 -15.086 1.00 93.31 188 ALA A O 1
ATOM 1481 N N . GLY A 1 189 ? -3.492 -2.200 -13.013 1.00 86.75 189 GLY A N 1
ATOM 1482 C CA . GLY A 1 189 ? -2.920 -3.344 -12.329 1.00 86.75 189 GLY A CA 1
ATOM 1483 C C . GLY A 1 189 ? -3.869 -4.536 -12.349 1.00 86.75 189 GLY A C 1
ATOM 1484 O O . GLY A 1 189 ? -5.078 -4.408 -12.532 1.00 86.75 189 GLY A O 1
ATOM 1485 N N . LYS A 1 190 ? -3.298 -5.731 -12.187 1.00 82.12 190 LYS A N 1
ATOM 1486 C CA . LYS A 1 190 ? -4.058 -6.990 -12.251 1.00 82.12 190 LYS A CA 1
ATOM 1487 C C . LYS A 1 190 ? -4.957 -7.210 -11.034 1.00 82.12 190 LYS A C 1
ATOM 1489 O O . LYS A 1 190 ? -5.943 -7.930 -11.139 1.00 82.12 190 LYS A O 1
ATOM 1494 N N . HIS A 1 191 ? -4.588 -6.629 -9.898 1.00 82.31 191 HIS A N 1
ATOM 1495 C CA . HIS A 1 191 ? -5.285 -6.782 -8.628 1.00 82.31 191 HIS A CA 1
ATOM 1496 C C . HIS A 1 191 ? -5.606 -5.405 -8.053 1.00 82.31 191 HIS A C 1
ATOM 1498 O O . HIS A 1 191 ? -4.822 -4.465 -8.210 1.00 82.31 191 HIS A O 1
ATOM 1504 N N . ALA A 1 192 ? -6.759 -5.292 -7.401 1.00 86.69 192 ALA A N 1
ATOM 1505 C CA . ALA A 1 192 ? -7.101 -4.112 -6.625 1.00 86.69 192 ALA A CA 1
ATOM 1506 C C . ALA A 1 192 ? -6.140 -3.945 -5.437 1.00 86.69 192 ALA A C 1
ATOM 1508 O O . ALA A 1 192 ? -5.574 -4.922 -4.947 1.00 86.69 192 ALA A O 1
ATOM 1509 N N . GLY A 1 193 ? -5.953 -2.703 -4.998 1.00 84.88 193 GLY A N 1
ATOM 1510 C CA . GLY A 1 193 ? -5.083 -2.345 -3.877 1.00 84.88 193 GLY A CA 1
ATOM 1511 C C . GLY A 1 193 ? -5.801 -2.341 -2.530 1.00 84.88 193 GLY A C 1
ATOM 1512 O O . GLY A 1 193 ? -5.144 -2.338 -1.499 1.00 84.88 193 GLY A O 1
ATOM 1513 N N . GLY A 1 194 ? -7.134 -2.349 -2.540 1.00 88.00 194 GLY A N 1
ATOM 1514 C CA . GLY A 1 194 ? -7.962 -2.299 -1.341 1.00 88.00 194 GLY A CA 1
ATOM 1515 C C . GLY A 1 194 ? -9.439 -2.126 -1.678 1.00 88.00 194 GLY A C 1
ATOM 1516 O O . GLY A 1 194 ? -9.828 -2.165 -2.850 1.00 88.00 194 GLY A O 1
ATOM 1517 N N . VAL A 1 195 ? -10.247 -1.922 -0.644 1.00 88.12 195 VAL A N 1
ATOM 1518 C CA . VAL A 1 195 ? -11.683 -1.632 -0.729 1.00 88.12 195 VAL A CA 1
ATOM 1519 C C . VAL A 1 195 ? -11.927 -0.265 -0.090 1.00 88.12 195 VAL A C 1
ATOM 1521 O O . VAL A 1 195 ? -11.327 0.045 0.934 1.00 88.12 195 VAL A O 1
ATOM 1524 N N . VAL A 1 196 ? -12.776 0.553 -0.706 1.00 91.94 196 VAL A N 1
ATOM 1525 C CA . VAL A 1 196 ? -13.193 1.873 -0.220 1.00 91.94 196 VAL A CA 1
ATOM 1526 C C . VAL A 1 196 ? -14.702 1.887 0.020 1.00 91.94 196 VAL A C 1
ATOM 1528 O O . VAL A 1 196 ? -15.453 1.269 -0.738 1.00 91.94 196 VAL A O 1
ATOM 1531 N N . ILE A 1 197 ? -15.120 2.591 1.072 1.00 92.50 197 ILE A N 1
ATOM 1532 C CA . ILE A 1 197 ? -16.516 2.808 1.476 1.00 92.50 197 ILE A CA 1
ATOM 1533 C C . ILE A 1 197 ? -16.775 4.320 1.406 1.00 92.50 197 ILE A C 1
ATOM 1535 O O . ILE A 1 197 ? -15.949 5.088 1.908 1.00 92.50 197 ILE A O 1
ATOM 1539 N N . ALA A 1 198 ? -17.856 4.731 0.740 1.00 88.44 198 ALA A N 1
ATOM 1540 C CA . ALA A 1 198 ? -18.216 6.132 0.490 1.00 88.44 198 ALA A CA 1
ATOM 1541 C C . ALA A 1 198 ? -19.349 6.641 1.392 1.00 88.44 198 ALA A C 1
ATOM 1543 O O . ALA A 1 198 ? -20.236 5.834 1.747 1.00 88.44 198 ALA A O 1
#

Radius of gyration: 24.22 Å; Cα contacts (8 Å, |Δi|>4): 242; chains: 1; bounding box: 56×37×66 Å